Protein AF-0000000072577099 (afdb_homodimer)

Organism: Streptomyces coelicolor (strain ATCC BAA-471 / A3(2) / M145) (NCBI:txid100226)

Radius of gyration: 22.09 Å; Cα contacts (8 Å, |Δi|>4): 428; chains: 2; bounding box: 65×61×45 Å

Sequence (370 aa):
MTGSTRGPNDPLRRERILDAALDVVAEHGAIKVTFRRIAEAAGVPLGSLTYYFDDMQHLLTDAFTRLAETVSTRYGALLEAAQTRQEAEEAVVEIVCGKVWGTDRNLLLSYELYAFATRHPEVRAVMRSWMRASRSSLARHFDPLTARALDALIEGFSIHNSVDLSPTAREDVAAVVSAVVDRHRMTGSTRGPNDPLRRERILDAALDVVAEHGAIKVTFRRIAEAAGVPLGSLTYYFDDMQHLLTDAFTRLAETVSTRYGALLEAAQTRQEAEEAVVEIVCGKVWGTDRNLLLSYELYAFATRHPEVRAVMRSWMRASRSSLARHFDPLTARALDALIEGFSIHNSVDLSPTAREDVAAVVSAVVDRHR

Structure (mmCIF, N/CA/C/O backbone):
data_AF-0000000072577099-model_v1
#
loop_
_entity.id
_entity.type
_entity.pdbx_description
1 polymer 'TetR-family transcriptional regulatory protein'
#
loop_
_atom_site.group_PDB
_atom_site.id
_atom_site.type_symbol
_atom_site.label_atom_id
_atom_site.label_alt_id
_atom_site.label_comp_id
_atom_site.label_asym_id
_atom_site.label_entity_id
_atom_site.label_seq_id
_atom_site.pdbx_PDB_ins_code
_atom_site.Cartn_x
_atom_site.Cartn_y
_atom_site.Cartn_z
_atom_site.occupancy
_atom_site.B_iso_or_equiv
_atom_site.auth_seq_id
_atom_site.auth_comp_id
_atom_site.auth_asym_id
_atom_site.auth_atom_id
_atom_site.pdbx_PDB_model_num
ATOM 1 N N . MET A 1 1 ? 21.156 22.375 25.641 1 36.62 1 MET A N 1
ATOM 2 C CA . MET A 1 1 ? 21.562 22.906 24.344 1 36.62 1 MET A CA 1
ATOM 3 C C . MET A 1 1 ? 22.578 21.984 23.672 1 36.62 1 MET A C 1
ATOM 5 O O . MET A 1 1 ? 23.766 22.312 23.609 1 36.62 1 MET A O 1
ATOM 9 N N . THR A 1 2 ? 22.547 20.672 23.797 1 40.16 2 THR A N 1
ATOM 10 C CA . THR A 1 2 ? 23.594 19.766 23.344 1 40.16 2 THR A CA 1
ATOM 11 C C . THR A 1 2 ? 23.875 19.953 21.859 1 40.16 2 THR A C 1
ATOM 13 O O . THR A 1 2 ? 23 19.719 21.016 1 40.16 2 THR A O 1
ATOM 16 N N . GLY A 1 3 ? 24.547 21.047 21.531 1 40.88 3 GLY A N 1
ATOM 17 C CA . GLY A 1 3 ? 25.094 21.484 20.266 1 40.88 3 GLY A CA 1
ATOM 18 C C . GLY A 1 3 ? 25.688 20.359 19.438 1 40.88 3 GLY A C 1
ATOM 19 O O . GLY A 1 3 ? 26.344 19.469 19.969 1 40.88 3 GLY A O 1
ATOM 20 N N . SER A 1 4 ? 24.891 19.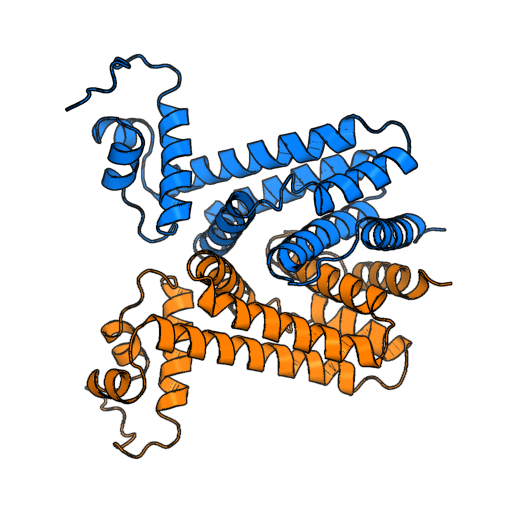828 18.453 1 52.03 4 SER A N 1
ATOM 21 C CA . SER A 1 4 ? 25.531 18.875 17.578 1 52.03 4 SER A CA 1
ATOM 22 C C . SER A 1 4 ? 26.969 19.266 17.281 1 52.03 4 SER A C 1
ATOM 24 O O . SER A 1 4 ? 27.25 20.406 16.906 1 52.03 4 SER A O 1
ATOM 26 N N . THR A 1 5 ? 27.891 18.844 18 1 52.03 5 THR A N 1
ATOM 27 C CA . THR A 1 5 ? 29.328 18.984 17.844 1 52.03 5 THR A CA 1
ATOM 28 C C . THR A 1 5 ? 29.719 18.875 16.375 1 52.03 5 THR A C 1
ATOM 30 O O . THR A 1 5 ? 30.906 18.938 16.031 1 52.03 5 THR A O 1
ATOM 33 N N . ARG A 1 6 ? 28.688 18.406 15.531 1 62.19 6 ARG A N 1
ATOM 34 C CA . ARG A 1 6 ? 29.266 18.156 14.219 1 62.19 6 ARG A CA 1
ATOM 35 C C . ARG A 1 6 ? 29.359 19.438 13.406 1 62.19 6 ARG A C 1
ATOM 37 O O . ARG A 1 6 ? 28.438 20.266 13.43 1 62.19 6 ARG A O 1
ATOM 44 N N . GLY A 1 7 ? 30.422 20.047 13.273 1 59.94 7 GLY A N 1
ATOM 45 C CA . GLY A 1 7 ? 30.781 21.312 12.656 1 59.94 7 GLY A CA 1
ATOM 46 C C . GLY A 1 7 ? 30.219 21.484 11.266 1 59.94 7 GLY A C 1
ATOM 47 O O . GLY A 1 7 ? 29.578 20.578 10.727 1 59.94 7 GLY A O 1
ATOM 48 N N . PRO A 1 8 ? 30.141 22.688 10.734 1 62.41 8 PRO A N 1
ATOM 49 C CA . PRO A 1 8 ? 29.625 23.078 9.43 1 62.41 8 PRO A CA 1
ATOM 50 C C . PRO A 1 8 ? 30.141 22.203 8.289 1 62.41 8 PRO A C 1
ATOM 52 O O . PRO A 1 8 ? 29.516 22.141 7.227 1 62.41 8 PRO A O 1
ATOM 55 N N . ASN A 1 9 ? 31.188 21.438 8.578 1 69.19 9 ASN A N 1
ATOM 56 C CA . ASN A 1 9 ? 31.797 20.641 7.516 1 69.19 9 ASN A CA 1
ATOM 57 C C . ASN A 1 9 ? 31.406 19.172 7.625 1 69.19 9 ASN A C 1
ATOM 59 O O . ASN A 1 9 ? 32.125 18.297 7.133 1 69.19 9 ASN A O 1
ATOM 63 N N . ASP A 1 10 ? 30.438 18.938 8.211 1 78.81 10 ASP A N 1
ATOM 64 C CA . ASP A 1 10 ? 30.016 17.547 8.336 1 78.81 10 ASP A CA 1
ATOM 65 C C . ASP A 1 10 ? 29.609 16.953 6.988 1 78.81 10 ASP A C 1
ATOM 67 O O . ASP A 1 10 ? 28.594 17.375 6.41 1 78.81 10 ASP A O 1
ATOM 71 N N . PRO A 1 11 ? 30.438 16.047 6.402 1 83.75 11 PRO A N 1
ATOM 72 C CA . PRO A 1 11 ? 30.188 15.523 5.062 1 83.75 11 PRO A CA 1
ATOM 73 C C . PRO A 1 11 ? 28.922 14.672 4.996 1 83.75 11 PRO A C 1
ATOM 75 O O . PRO A 1 11 ? 28.422 14.391 3.904 1 83.75 11 PRO A O 1
ATOM 78 N N . LEU A 1 12 ? 28.344 14.359 6.07 1 90.81 12 LEU A N 1
ATOM 79 C CA . LEU A 1 12 ? 27.156 13.508 6.062 1 90.81 12 LEU A CA 1
ATOM 80 C C . LEU A 1 12 ? 25.922 14.289 6.484 1 90.81 12 LEU A C 1
ATOM 82 O O . LEU A 1 12 ? 24.875 13.695 6.801 1 90.81 12 LEU A O 1
ATOM 86 N N . ARG A 1 13 ? 25.984 15.609 6.473 1 93.06 13 ARG A N 1
ATOM 87 C CA . ARG A 1 13 ? 24.906 16.453 6.945 1 93.06 13 ARG A CA 1
ATOM 88 C C . ARG A 1 13 ? 23.656 16.266 6.098 1 93.06 13 ARG A C 1
ATOM 90 O O . ARG A 1 13 ? 22.547 16.1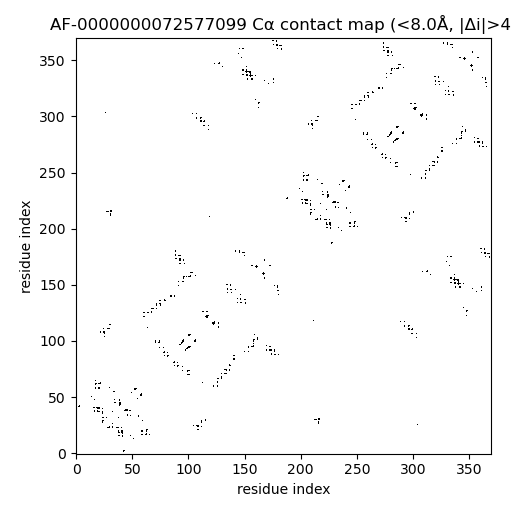41 6.633 1 93.06 13 ARG A O 1
ATOM 97 N N . ARG A 1 14 ? 23.875 16.266 4.781 1 96.19 14 ARG A N 1
ATOM 98 C CA . ARG A 1 14 ? 22.734 16.094 3.887 1 96.19 14 ARG A CA 1
ATOM 99 C C . ARG A 1 14 ? 22.016 14.781 4.176 1 96.19 14 ARG A C 1
ATOM 101 O O . ARG A 1 14 ? 20.781 14.75 4.258 1 96.19 14 ARG A O 1
ATOM 108 N N . GLU A 1 15 ? 22.766 13.742 4.418 1 95.69 15 GLU A N 1
ATOM 109 C CA . GLU A 1 15 ? 22.203 12.43 4.691 1 95.69 15 GLU A CA 1
ATOM 110 C C . GLU A 1 15 ? 21.469 12.414 6.031 1 95.69 15 GLU A C 1
ATOM 112 O O . GLU A 1 15 ? 20.422 11.773 6.16 1 95.69 15 GLU A O 1
ATOM 117 N N . ARG A 1 16 ? 21.953 13.047 6.934 1 95.56 16 ARG A N 1
ATOM 118 C CA . ARG A 1 16 ? 21.312 13.117 8.242 1 95.56 16 ARG A CA 1
ATOM 119 C C . ARG A 1 16 ? 19.969 13.836 8.148 1 95.56 16 ARG A C 1
ATOM 121 O O . ARG A 1 16 ? 19.016 13.445 8.812 1 95.56 16 ARG A O 1
ATOM 128 N N . ILE A 1 17 ? 20 14.852 7.316 1 97.56 17 ILE A N 1
ATOM 129 C CA . ILE A 1 17 ? 18.75 15.594 7.125 1 97.56 17 ILE A CA 1
ATOM 130 C C . ILE A 1 17 ? 17.703 14.695 6.473 1 97.56 17 ILE A C 1
ATOM 132 O O . ILE A 1 17 ? 16.547 14.688 6.887 1 97.56 17 ILE A O 1
ATOM 136 N N . LEU A 1 18 ? 18.125 13.945 5.527 1 97.94 18 LEU A N 1
ATOM 137 C CA . LEU A 1 18 ? 17.203 13.055 4.832 1 97.94 18 LEU A CA 1
ATOM 138 C C . LEU A 1 18 ? 16.688 11.969 5.77 1 97.94 18 LEU A C 1
ATOM 140 O O . LEU A 1 18 ? 15.492 11.648 5.758 1 97.94 18 LEU A O 1
ATOM 144 N N . ASP A 1 19 ? 17.531 11.453 6.621 1 97.38 19 ASP A N 1
ATOM 145 C CA . ASP A 1 19 ? 17.125 10.445 7.594 1 97.38 19 ASP A CA 1
ATOM 146 C C . ASP A 1 19 ? 16.141 11.031 8.609 1 97.38 19 ASP A C 1
ATOM 148 O O . ASP A 1 19 ? 15.148 10.398 8.961 1 97.38 19 ASP A O 1
ATOM 152 N N . ALA A 1 20 ? 16.453 12.195 9 1 97.69 20 ALA A N 1
ATOM 153 C CA . ALA A 1 20 ? 15.562 12.883 9.945 1 97.69 20 ALA A CA 1
ATOM 154 C C . ALA A 1 20 ? 14.203 13.164 9.312 1 97.69 20 ALA A C 1
ATOM 156 O O . ALA A 1 20 ? 13.172 13.07 9.977 1 97.69 20 ALA A O 1
ATOM 157 N N . ALA A 1 21 ? 14.258 13.547 8.055 1 98 21 ALA A N 1
ATOM 158 C CA . ALA A 1 21 ? 13 13.789 7.344 1 98 21 ALA A CA 1
ATOM 159 C C . ALA A 1 21 ? 12.125 12.539 7.344 1 98 21 ALA A C 1
ATOM 161 O O . ALA A 1 21 ? 10.922 12.617 7.613 1 98 21 ALA A O 1
ATOM 162 N N . LEU A 1 22 ? 12.711 11.391 7.055 1 97.69 22 LEU A N 1
ATOM 163 C CA . LEU A 1 22 ? 11.969 10.141 7.051 1 97.69 22 LEU A CA 1
ATOM 164 C C . LEU A 1 22 ? 11.438 9.812 8.438 1 97.69 22 LEU A C 1
ATOM 166 O O . LEU A 1 22 ? 10.32 9.312 8.586 1 97.69 22 LEU A O 1
ATOM 170 N N . ASP A 1 23 ? 12.219 10.117 9.469 1 96.81 23 ASP A N 1
ATOM 171 C CA . ASP A 1 23 ? 11.766 9.914 10.844 1 96.81 23 ASP A CA 1
ATOM 172 C C . ASP A 1 23 ? 10.547 10.781 11.156 1 96.81 23 ASP A C 1
ATOM 174 O O . ASP A 1 23 ? 9.586 10.312 11.766 1 96.81 23 ASP A O 1
ATOM 178 N N . VAL A 1 24 ? 10.586 12.039 10.727 1 96.62 24 VAL A N 1
ATOM 179 C CA . VAL A 1 24 ? 9.492 12.969 10.969 1 96.62 24 VAL A CA 1
ATOM 180 C C . VAL A 1 24 ? 8.25 12.531 10.188 1 96.62 24 VAL A C 1
ATOM 182 O O . VAL A 1 24 ? 7.137 12.578 10.711 1 96.62 24 VAL A O 1
ATOM 185 N N . VAL A 1 25 ? 8.453 12.086 8.969 1 96.25 25 VAL A N 1
ATOM 186 C CA . VAL A 1 25 ? 7.34 11.594 8.156 1 96.25 25 VAL A CA 1
ATOM 187 C C . VAL A 1 25 ? 6.711 10.375 8.82 1 96.25 25 VAL A C 1
ATOM 189 O O . VAL A 1 25 ? 5.488 10.242 8.867 1 96.25 25 VAL A O 1
ATOM 192 N N . ALA A 1 26 ? 7.562 9.5 9.328 1 94.19 26 ALA A N 1
ATOM 193 C CA . ALA A 1 26 ? 7.066 8.305 10 1 94.19 26 ALA A CA 1
ATOM 194 C C . ALA A 1 26 ? 6.211 8.672 11.211 1 94.19 26 ALA A C 1
ATOM 196 O O . ALA A 1 26 ? 5.191 8.023 11.477 1 94.19 26 ALA A O 1
ATOM 197 N N . GLU A 1 27 ? 6.559 9.727 11.852 1 91.06 27 GLU A N 1
ATOM 198 C CA . GLU A 1 27 ? 5.879 10.117 13.086 1 91.06 27 GLU A CA 1
ATOM 199 C C . GLU A 1 27 ? 4.645 10.969 12.789 1 91.06 27 GLU A C 1
ATOM 201 O O . GLU A 1 27 ? 3.6 10.789 13.414 1 91.06 27 GLU A O 1
ATOM 206 N N . HIS A 1 28 ? 4.781 11.844 11.719 1 89.69 28 HIS A N 1
ATOM 207 C CA . HIS A 1 28 ? 3.76 12.875 11.602 1 89.69 28 HIS A CA 1
ATOM 208 C C . HIS A 1 28 ? 3.07 12.82 10.25 1 89.69 28 HIS A C 1
ATOM 210 O O . HIS A 1 28 ? 2.061 13.492 10.031 1 89.69 28 HIS A O 1
ATOM 216 N N . GLY A 1 29 ? 3.594 12.07 9.375 1 91.94 29 GLY A N 1
ATOM 217 C CA . GLY A 1 29 ? 3.074 12.086 8.016 1 91.94 29 GLY A CA 1
ATOM 218 C C . GLY A 1 29 ? 3.791 13.07 7.109 1 91.94 29 GLY A C 1
ATOM 219 O O . GLY A 1 29 ? 4.395 14.031 7.59 1 91.94 29 GLY A O 1
ATOM 220 N N . ALA A 1 30 ? 3.705 12.93 5.836 1 88.62 30 ALA A N 1
ATOM 221 C CA . ALA A 1 30 ? 4.461 13.719 4.863 1 88.62 30 ALA A CA 1
ATOM 222 C C . ALA A 1 30 ? 3.814 15.078 4.641 1 88.62 30 ALA A C 1
ATOM 224 O O . ALA A 1 30 ? 4.492 16.047 4.27 1 88.62 30 ALA A O 1
ATOM 225 N N . ILE A 1 31 ? 2.537 15.164 4.848 1 78.31 31 ILE A N 1
ATOM 226 C CA . ILE A 1 31 ? 1.803 16.375 4.48 1 78.31 31 ILE A CA 1
ATOM 227 C C . ILE A 1 31 ? 2.127 17.5 5.465 1 78.31 31 ILE A C 1
ATOM 229 O O . ILE A 1 31 ? 2.223 18.656 5.074 1 78.31 31 ILE A O 1
ATOM 233 N N . LYS A 1 32 ? 2.494 17.297 6.656 1 76.88 32 LYS A N 1
ATOM 234 C CA . LYS A 1 32 ? 2.6 18.406 7.598 1 76.88 32 LYS A CA 1
ATOM 235 C C . LYS A 1 32 ? 4.031 18.562 8.109 1 76.88 32 LYS A C 1
ATOM 237 O O . LYS A 1 32 ? 4.266 19.219 9.125 1 76.88 32 LYS A O 1
ATOM 242 N N . VAL A 1 33 ? 4.824 17.922 7.406 1 89.31 33 VAL A N 1
ATOM 243 C CA . VAL A 1 33 ? 6.215 18.078 7.824 1 89.31 33 VAL A CA 1
ATOM 244 C C . VAL A 1 33 ? 6.715 19.469 7.461 1 89.31 33 VAL A C 1
ATOM 246 O O . VAL A 1 33 ? 6.344 20.016 6.418 1 89.31 33 VAL A O 1
ATOM 249 N N . THR A 1 34 ? 7.52 20.047 8.398 1 93.25 34 THR A N 1
ATOM 250 C CA . THR A 1 34 ? 8.086 21.359 8.164 1 93.25 34 THR A CA 1
ATOM 251 C C . THR A 1 34 ? 9.609 21.312 8.195 1 93.25 34 THR A C 1
ATOM 253 O O . THR A 1 34 ? 10.195 20.406 8.805 1 93.25 34 THR A O 1
ATOM 256 N N . PHE A 1 35 ? 10.172 22.312 7.562 1 96.31 35 PHE A N 1
ATOM 257 C CA . PHE A 1 35 ? 11.625 22.438 7.605 1 96.31 35 PHE A CA 1
ATOM 258 C C . PHE A 1 35 ? 12.109 22.547 9.047 1 96.31 35 PHE A C 1
ATOM 260 O O . PHE A 1 35 ? 13.117 21.938 9.414 1 96.31 35 PHE A O 1
ATOM 267 N N . ARG A 1 36 ? 11.414 23.25 9.836 1 96.38 36 ARG A N 1
ATOM 268 C CA . ARG A 1 36 ? 11.805 23.469 11.219 1 96.38 36 ARG A CA 1
ATOM 269 C C . ARG A 1 36 ? 11.844 22.156 12 1 96.38 36 ARG A C 1
ATOM 271 O O . ARG A 1 36 ? 12.812 21.891 12.719 1 96.38 36 ARG A O 1
ATOM 278 N N . ARG A 1 37 ? 10.828 21.359 11.844 1 96 37 ARG A N 1
ATOM 279 C CA . ARG A 1 37 ? 10.75 20.078 12.547 1 96 37 ARG A CA 1
ATOM 280 C C . ARG A 1 37 ? 11.875 19.141 12.109 1 96 37 ARG A C 1
ATOM 282 O O . ARG A 1 37 ? 12.461 18.438 12.938 1 96 37 ARG A O 1
ATOM 289 N N . ILE A 1 38 ? 12.156 19.141 10.812 1 97.88 38 ILE A N 1
ATOM 290 C CA . ILE A 1 38 ? 13.203 18.281 10.281 1 97.88 38 ILE A CA 1
ATOM 291 C C . ILE A 1 38 ? 14.57 18.75 10.781 1 97.88 38 ILE A C 1
ATOM 293 O O . ILE A 1 38 ? 15.406 17.938 11.18 1 97.88 38 ILE A O 1
ATOM 297 N N . ALA A 1 39 ? 14.781 20.062 10.773 1 97.56 39 ALA A N 1
ATOM 298 C CA . ALA A 1 39 ? 16.047 20.625 11.258 1 97.56 39 ALA A CA 1
ATOM 299 C C . ALA A 1 39 ? 16.281 20.25 12.719 1 97.56 39 ALA A C 1
ATOM 301 O O . ALA A 1 39 ? 17.375 19.828 13.086 1 97.56 39 ALA A O 1
ATOM 302 N N . GLU A 1 40 ? 15.234 20.359 13.547 1 97 40 GLU A N 1
ATOM 303 C CA . GLU A 1 40 ? 15.312 20 14.961 1 97 40 GLU A CA 1
ATOM 304 C C . GLU A 1 40 ? 15.641 18.516 15.133 1 97 40 GLU A C 1
ATOM 306 O O . GLU A 1 40 ? 16.516 18.156 15.922 1 97 40 GLU A O 1
ATOM 311 N N . ALA A 1 41 ? 15.016 17.688 14.383 1 96.69 41 ALA A N 1
ATOM 312 C CA . ALA A 1 41 ? 15.227 16.25 14.469 1 96.69 41 ALA A CA 1
ATOM 313 C C . ALA A 1 41 ? 16.641 15.883 14.016 1 96.69 41 ALA A C 1
ATOM 315 O O . ALA A 1 41 ? 17.234 14.945 14.539 1 96.69 41 ALA A O 1
ATOM 316 N N . ALA A 1 42 ? 17.141 16.625 13.055 1 96.75 42 ALA A N 1
ATOM 317 C CA . ALA A 1 42 ? 18.453 16.328 12.484 1 96.75 42 ALA A CA 1
ATOM 318 C C . ALA A 1 42 ? 19.562 16.953 13.328 1 96.75 42 ALA A C 1
ATOM 320 O O . ALA A 1 42 ? 20.734 16.656 13.141 1 96.75 42 ALA A O 1
ATOM 321 N N . GLY A 1 43 ? 19.219 17.859 14.195 1 96.31 43 GLY A N 1
ATOM 322 C CA . GLY A 1 43 ? 20.203 18.547 15 1 96.31 43 GLY A CA 1
ATOM 323 C C . GLY A 1 43 ? 21.047 19.516 14.203 1 96.31 43 GLY A C 1
ATOM 324 O O . GLY A 1 43 ? 22.266 19.609 14.398 1 96.31 43 GLY A O 1
ATOM 325 N N . VAL A 1 44 ? 20.422 20.203 13.242 1 95.94 44 VAL A N 1
ATOM 326 C CA . VAL A 1 44 ? 21.125 21.172 12.406 1 95.94 44 VAL A CA 1
ATOM 327 C C . VAL A 1 44 ? 20.391 22.5 12.398 1 95.94 44 VAL A C 1
ATOM 329 O O . VAL A 1 44 ? 19.188 22.547 12.688 1 95.94 44 VAL A O 1
ATOM 332 N N . PRO A 1 45 ? 21.109 23.562 12.086 1 94.62 45 PRO A N 1
ATOM 333 C CA . PRO A 1 45 ? 20.406 24.828 11.906 1 94.62 45 PRO A CA 1
ATOM 334 C C . PRO A 1 45 ? 19.438 24.812 10.727 1 94.62 45 PRO A C 1
ATOM 336 O O . PRO A 1 45 ? 19.672 24.109 9.734 1 94.62 45 PRO A O 1
ATOM 339 N N . LEU A 1 46 ? 18.344 25.609 10.836 1 95.25 46 LEU A N 1
ATOM 340 C CA . LEU A 1 46 ? 17.328 25.703 9.781 1 95.25 46 LEU A CA 1
ATOM 341 C C . LEU A 1 46 ? 17.969 26.078 8.453 1 95.25 46 LEU A C 1
ATOM 343 O O . LEU A 1 46 ? 17.531 25.625 7.398 1 95.25 46 LEU A O 1
ATOM 347 N N . GLY A 1 47 ? 18.969 26.953 8.508 1 94.44 47 GLY A N 1
ATOM 348 C CA . GLY A 1 47 ? 19.672 27.406 7.32 1 94.44 47 GLY A CA 1
ATOM 349 C C . GLY A 1 47 ? 20.297 26.281 6.52 1 94.44 47 GLY A C 1
ATOM 350 O O . GLY A 1 47 ? 20.469 26.406 5.305 1 94.44 47 GLY A O 1
ATOM 351 N N . SER A 1 48 ? 20.672 25.172 7.184 1 94.19 48 SER A N 1
ATOM 352 C CA . SER A 1 48 ? 21.234 24 6.504 1 94.19 48 SER A CA 1
ATOM 353 C C . SER A 1 48 ? 20.25 23.406 5.512 1 94.19 48 SER A C 1
ATOM 355 O O . SER A 1 48 ? 20.625 22.969 4.426 1 94.19 48 SER A O 1
ATOM 357 N N . LEU A 1 49 ? 18.969 23.359 5.824 1 95.81 49 LEU A N 1
ATOM 358 C CA . LEU A 1 49 ? 17.969 22.781 4.93 1 95.81 49 LEU A CA 1
ATOM 359 C C . LEU A 1 49 ? 17.781 23.656 3.695 1 95.81 49 LEU A C 1
ATOM 361 O O . LEU A 1 49 ? 17.688 23.141 2.576 1 95.81 49 LEU A O 1
ATOM 365 N N . THR A 1 50 ? 17.781 24.953 3.924 1 93.5 50 THR A N 1
ATOM 366 C CA . THR A 1 50 ? 17.562 25.859 2.801 1 93.5 50 THR A CA 1
ATOM 367 C C . THR A 1 50 ? 18.766 25.859 1.865 1 93.5 50 THR A C 1
ATOM 369 O O . THR A 1 50 ? 18.641 26.203 0.687 1 93.5 50 THR A O 1
ATOM 372 N N . TYR A 1 51 ? 19.938 25.516 2.402 1 94.31 51 TYR A N 1
ATOM 373 C CA . TYR A 1 51 ? 21.141 25.391 1.596 1 94.31 51 TYR A CA 1
ATOM 374 C C . TYR A 1 51 ? 21.047 24.203 0.647 1 94.31 51 TYR A C 1
ATOM 376 O O . TYR A 1 51 ? 21.391 24.312 -0.534 1 94.31 51 TYR A O 1
ATOM 384 N N . TYR A 1 52 ? 20.531 23.109 1.157 1 95.94 52 TYR A N 1
ATOM 385 C CA . TYR A 1 52 ? 20.562 21.875 0.402 1 95.94 52 TYR A CA 1
ATOM 386 C C . TYR A 1 52 ? 19.297 21.688 -0.422 1 95.94 52 TYR A C 1
ATOM 388 O O . TYR A 1 52 ? 19.312 21.031 -1.459 1 95.94 52 TYR A O 1
ATOM 396 N N . PHE A 1 53 ? 18.172 22.234 0.029 1 97.38 53 PHE A N 1
ATOM 397 C CA . PHE A 1 53 ? 16.891 21.938 -0.582 1 97.38 53 PHE A CA 1
ATOM 398 C C . PHE A 1 53 ? 16.125 23.203 -0.917 1 97.38 53 PHE A C 1
ATOM 400 O O . PHE A 1 53 ? 15.945 24.078 -0.059 1 97.38 53 PHE A O 1
ATOM 407 N N . ASP A 1 54 ? 15.508 23.203 -2.102 1 95.75 54 ASP A N 1
ATOM 408 C CA . ASP A 1 54 ? 14.805 24.375 -2.607 1 95.75 54 ASP A CA 1
ATOM 409 C C . ASP A 1 54 ? 13.445 24.531 -1.944 1 95.75 54 ASP A C 1
ATOM 411 O O . ASP A 1 54 ? 12.969 25.656 -1.741 1 95.75 54 ASP A O 1
ATOM 415 N N . ASP A 1 55 ? 12.812 23.422 -1.744 1 94.44 55 ASP A N 1
ATOM 416 C CA . ASP A 1 55 ? 11.5 23.406 -1.107 1 94.44 55 ASP A CA 1
ATOM 417 C C . ASP A 1 55 ? 11.195 22.031 -0.498 1 94.44 55 ASP A C 1
ATOM 419 O O . ASP A 1 55 ? 12.023 21.125 -0.574 1 94.44 55 ASP A O 1
ATOM 423 N N . MET A 1 56 ? 10.141 21.938 0.1 1 93.81 56 MET A N 1
ATOM 424 C CA . MET A 1 56 ? 9.758 20.719 0.811 1 93.81 56 MET A CA 1
ATOM 425 C C . MET A 1 56 ? 9.594 19.562 -0.158 1 93.81 56 MET A C 1
ATOM 427 O O . MET A 1 56 ? 9.945 18.422 0.168 1 93.81 56 MET A O 1
ATOM 431 N N . GLN A 1 57 ? 9.078 19.797 -1.332 1 93.81 57 GLN A N 1
ATOM 432 C CA . GLN A 1 57 ? 8.914 18.734 -2.326 1 93.81 57 GLN A CA 1
ATOM 433 C C . GLN A 1 57 ? 10.266 18.141 -2.719 1 93.81 57 GLN A C 1
ATOM 435 O O . GLN A 1 57 ? 10.406 16.922 -2.809 1 93.81 57 GLN A O 1
ATOM 440 N N . HIS A 1 58 ? 11.188 19 -2.936 1 95.69 58 HIS A N 1
ATOM 441 C CA . HIS A 1 58 ? 12.547 18.562 -3.244 1 95.69 58 HIS A CA 1
ATOM 442 C C . HIS A 1 58 ? 13.125 17.719 -2.117 1 95.69 58 HIS A C 1
ATOM 444 O O . HIS A 1 58 ? 13.664 16.641 -2.361 1 95.69 58 HIS A O 1
ATOM 450 N N . LEU A 1 59 ? 12.977 18.172 -0.904 1 97.06 59 LEU A N 1
ATOM 451 C CA . LEU A 1 59 ? 13.5 17.453 0.257 1 97.06 59 LEU A CA 1
ATOM 452 C C . LEU A 1 59 ? 12.844 16.078 0.39 1 97.06 59 LEU A C 1
ATOM 454 O O . LEU A 1 59 ? 13.531 15.07 0.532 1 97.06 59 LEU A O 1
ATOM 458 N N . LEU A 1 60 ? 11.547 16.031 0.285 1 96.62 60 LEU A N 1
ATOM 459 C CA . LEU A 1 60 ? 10.82 14.773 0.47 1 96.62 60 LEU A CA 1
ATOM 460 C C . LEU A 1 60 ? 11.109 13.805 -0.673 1 96.62 60 LEU A C 1
ATOM 462 O O . LEU A 1 60 ? 11.227 12.594 -0.455 1 96.62 60 LEU A O 1
ATOM 466 N N . THR A 1 61 ? 11.227 14.328 -1.875 1 97.06 61 THR A N 1
ATOM 467 C CA . THR A 1 61 ? 11.602 13.484 -3.004 1 97.06 61 THR A CA 1
ATOM 468 C C . THR A 1 61 ? 12.945 12.812 -2.75 1 97.06 61 THR A C 1
ATOM 470 O O . THR A 1 61 ? 13.078 11.594 -2.928 1 97.06 61 THR A O 1
ATOM 473 N N . ASP A 1 62 ? 13.852 13.594 -2.285 1 97.56 62 ASP A N 1
ATOM 474 C CA . ASP A 1 62 ? 15.18 13.055 -2.004 1 97.56 62 ASP A CA 1
ATOM 475 C C . ASP A 1 62 ? 15.133 12.055 -0.849 1 97.56 62 ASP A C 1
ATOM 477 O O . ASP A 1 62 ? 15.805 11.023 -0.882 1 97.56 62 ASP A O 1
ATOM 481 N N . ALA A 1 63 ? 14.398 12.359 0.181 1 97.81 63 ALA A N 1
ATOM 482 C CA . ALA A 1 63 ? 14.273 11.461 1.331 1 97.81 63 ALA A CA 1
ATOM 483 C C . ALA A 1 63 ? 13.656 10.125 0.926 1 97.81 63 ALA A C 1
ATOM 485 O O . ALA A 1 63 ? 14.172 9.062 1.285 1 97.81 63 ALA A O 1
ATOM 486 N N . PHE A 1 64 ? 12.625 10.141 0.128 1 97.44 64 PHE A N 1
ATOM 487 C CA . PHE A 1 64 ? 11.977 8.922 -0.318 1 97.44 64 PHE A CA 1
ATOM 488 C C . PHE A 1 64 ? 12.852 8.164 -1.309 1 97.44 64 PHE A C 1
ATOM 490 O O . PHE A 1 64 ? 12.836 6.934 -1.343 1 97.44 64 PHE A O 1
ATOM 497 N N . THR A 1 65 ? 13.617 8.898 -2.107 1 97.5 65 THR A N 1
ATOM 498 C CA . THR A 1 65 ? 14.594 8.242 -2.982 1 97.5 65 THR A CA 1
ATOM 499 C C . THR A 1 65 ? 15.609 7.453 -2.164 1 97.5 65 THR A C 1
ATOM 501 O O . THR A 1 65 ? 15.922 6.309 -2.502 1 97.5 65 THR A O 1
ATOM 504 N N . ARG A 1 66 ? 16.016 8.086 -1.113 1 96.44 66 ARG A N 1
ATOM 505 C CA . ARG A 1 66 ? 16.953 7.402 -0.226 1 96.44 66 ARG A CA 1
ATOM 506 C C . ARG A 1 66 ? 16.312 6.148 0.375 1 96.44 66 ARG A C 1
ATOM 508 O O . ARG A 1 66 ? 16.953 5.098 0.445 1 96.44 66 ARG A O 1
ATOM 515 N N . LEU A 1 67 ? 15.102 6.191 0.825 1 96.5 67 LEU A N 1
ATOM 516 C CA . LEU A 1 67 ? 14.367 5.027 1.32 1 96.5 67 LEU A CA 1
ATOM 517 C C . LEU A 1 67 ? 14.312 3.93 0.265 1 96.5 67 LEU A C 1
ATOM 519 O O . LEU A 1 67 ? 14.672 2.781 0.538 1 96.5 67 LEU A O 1
ATOM 523 N N . ALA A 1 68 ? 13.898 4.332 -0.934 1 95.25 68 ALA A N 1
ATOM 524 C CA . ALA A 1 68 ? 13.75 3.383 -2.035 1 95.25 68 ALA A CA 1
ATOM 525 C C . ALA A 1 68 ? 15.078 2.688 -2.34 1 95.25 68 ALA A C 1
ATOM 527 O O . ALA A 1 68 ? 15.117 1.469 -2.529 1 95.25 68 ALA A O 1
ATOM 528 N N . GLU A 1 69 ? 16.109 3.445 -2.324 1 94.94 69 GLU A N 1
ATOM 529 C CA . GLU A 1 69 ? 17.438 2.898 -2.619 1 94.94 69 GLU A CA 1
ATOM 530 C C . GLU A 1 69 ? 17.891 1.946 -1.519 1 94.94 69 GLU A C 1
ATOM 532 O O . GLU A 1 69 ? 18.469 0.896 -1.802 1 94.94 69 GLU A O 1
ATOM 537 N N . THR A 1 70 ? 17.641 2.318 -0.312 1 94 70 THR A N 1
ATOM 538 C CA . THR A 1 70 ? 18.031 1.486 0.82 1 94 70 THR A CA 1
ATOM 539 C C . THR A 1 70 ? 17.297 0.147 0.785 1 94 70 THR A C 1
ATOM 541 O O . THR A 1 70 ? 17.922 -0.91 0.913 1 94 70 THR A O 1
ATOM 544 N N . VAL A 1 71 ? 16.031 0.15 0.56 1 94.25 71 VAL A N 1
ATOM 545 C CA . VAL A 1 71 ? 15.227 -1.065 0.541 1 94.25 71 VAL A CA 1
ATOM 546 C C . VAL A 1 71 ? 15.578 -1.898 -0.69 1 94.25 71 VAL A C 1
ATOM 548 O O . VAL A 1 71 ? 15.734 -3.117 -0.598 1 94.25 71 VAL A O 1
ATOM 551 N N . SER A 1 72 ? 15.742 -1.198 -1.824 1 94.75 72 SER A N 1
ATOM 552 C CA . SER A 1 72 ? 16.062 -1.906 -3.061 1 94.75 72 SER A CA 1
ATOM 553 C C . SER A 1 72 ? 17.422 -2.588 -2.977 1 94.75 72 SER A C 1
ATOM 555 O O . SER A 1 72 ? 17.609 -3.664 -3.541 1 94.75 72 SER A O 1
ATOM 557 N N . THR A 1 73 ? 18.297 -1.977 -2.314 1 94.75 73 THR A N 1
ATOM 558 C CA . THR A 1 73 ? 19.641 -2.547 -2.178 1 94.75 73 THR A CA 1
ATOM 559 C C . THR A 1 73 ? 19.594 -3.834 -1.358 1 94.75 73 THR A C 1
ATOM 561 O O . THR A 1 73 ? 20.219 -4.832 -1.729 1 94.75 73 THR A O 1
ATOM 564 N N . ARG A 1 74 ? 18.859 -3.803 -0.298 1 93.12 74 ARG A N 1
ATOM 565 C CA . ARG A 1 74 ? 18.719 -4.992 0.535 1 93.12 74 ARG A CA 1
ATOM 566 C C . ARG A 1 74 ? 18 -6.105 -0.217 1 93.12 74 ARG A C 1
ATOM 568 O O . ARG A 1 74 ? 18.422 -7.262 -0.182 1 93.12 74 ARG A O 1
ATOM 575 N N . TYR A 1 75 ? 16.922 -5.781 -0.902 1 93.62 75 TYR A N 1
ATOM 576 C CA . TYR A 1 75 ? 16.156 -6.672 -1.768 1 93.62 75 TYR A CA 1
ATOM 577 C C . TYR A 1 75 ? 17.047 -7.289 -2.84 1 93.62 75 TYR A C 1
ATOM 579 O O . TYR A 1 75 ? 17.078 -8.508 -3.004 1 93.62 75 TYR A O 1
ATOM 587 N N . GLY A 1 76 ? 17.797 -6.449 -3.473 1 96.06 76 GLY A N 1
ATOM 588 C CA . GLY A 1 76 ? 18.656 -6.871 -4.559 1 96.06 76 GLY A CA 1
ATOM 589 C C . GLY A 1 76 ? 19.797 -7.773 -4.102 1 96.06 76 GLY A C 1
ATOM 590 O O . GLY A 1 76 ? 20.172 -8.711 -4.809 1 96.06 76 GLY A O 1
ATOM 591 N N . ALA A 1 77 ? 20.312 -7.531 -2.939 1 96.44 77 ALA A N 1
ATOM 592 C CA . ALA A 1 77 ? 21.422 -8.312 -2.41 1 96.44 77 ALA A CA 1
ATOM 593 C C . ALA A 1 77 ? 21.016 -9.773 -2.205 1 96.44 77 ALA A C 1
ATOM 595 O O . ALA A 1 77 ? 21.797 -10.688 -2.469 1 96.44 77 ALA A O 1
ATOM 596 N N . LEU A 1 78 ? 19.812 -10.055 -1.759 1 96.44 78 LEU A N 1
ATOM 597 C CA . LEU A 1 78 ? 19.328 -11.406 -1.548 1 96.44 78 LEU A CA 1
ATOM 598 C C . LEU A 1 78 ? 19.219 -12.164 -2.871 1 96.44 78 LEU A C 1
ATOM 600 O O . LEU A 1 78 ? 19.609 -13.328 -2.961 1 96.44 78 LEU A O 1
ATOM 604 N N . LEU A 1 79 ? 18.75 -11.477 -3.879 1 97.88 79 LEU A N 1
ATOM 605 C CA . LEU A 1 79 ? 18.562 -12.102 -5.184 1 97.88 79 LEU A CA 1
ATOM 606 C C . LEU A 1 79 ? 19.891 -12.266 -5.902 1 97.88 79 LEU A C 1
ATOM 608 O O . LEU A 1 79 ? 20.109 -13.242 -6.621 1 97.88 79 LEU A O 1
ATOM 612 N N . GLU A 1 80 ? 20.797 -11.273 -5.707 1 97.31 80 GLU A N 1
ATOM 613 C CA . GLU A 1 80 ? 22.125 -11.336 -6.312 1 97.31 80 GLU A CA 1
ATOM 614 C C . GLU A 1 80 ? 22.922 -12.508 -5.754 1 97.31 80 GLU A C 1
ATOM 616 O O . GLU A 1 80 ? 23.734 -13.094 -6.465 1 97.31 80 GLU A O 1
ATOM 621 N N . ALA A 1 81 ? 22.672 -12.867 -4.555 1 97.44 81 ALA A N 1
ATOM 622 C CA . ALA A 1 81 ? 23.406 -13.953 -3.898 1 97.44 81 ALA A CA 1
ATOM 623 C C . ALA A 1 81 ? 22.938 -15.312 -4.402 1 97.44 81 ALA A C 1
ATOM 625 O O . ALA A 1 81 ? 23.641 -16.312 -4.238 1 97.44 81 ALA A O 1
ATOM 626 N N . ALA A 1 82 ? 21.734 -15.398 -4.934 1 97.94 82 ALA A N 1
ATOM 627 C CA . ALA A 1 82 ? 21.188 -16.656 -5.426 1 97.94 82 ALA A CA 1
ATOM 628 C C . ALA A 1 82 ? 21.906 -17.109 -6.695 1 97.94 82 ALA A C 1
ATOM 630 O O . ALA A 1 82 ? 22.125 -16.312 -7.605 1 97.94 82 ALA A O 1
ATOM 631 N N . GLN A 1 83 ? 22.219 -18.406 -6.75 1 97 83 GLN A N 1
ATOM 632 C CA . GLN A 1 83 ? 22.953 -18.953 -7.891 1 97 83 GLN A CA 1
ATOM 633 C C . GLN A 1 83 ? 22.094 -19.953 -8.664 1 97 83 GLN A C 1
ATOM 635 O O . GLN A 1 83 ? 22.469 -20.359 -9.766 1 97 83 GLN A O 1
ATOM 640 N N . THR A 1 84 ? 21.062 -20.438 -8.055 1 97.12 84 THR A N 1
ATOM 641 C CA . THR A 1 84 ? 20.125 -21.375 -8.68 1 97.12 84 THR A CA 1
ATOM 642 C C . THR A 1 84 ? 18.703 -20.844 -8.602 1 97.12 84 THR A C 1
ATOM 644 O O . THR A 1 84 ? 18.406 -19.922 -7.844 1 97.12 84 THR A O 1
ATOM 647 N N . ARG A 1 85 ? 17.891 -21.438 -9.414 1 95.5 85 ARG A N 1
ATOM 648 C CA . ARG A 1 85 ? 16.469 -21.062 -9.391 1 95.5 85 ARG A CA 1
ATOM 649 C C . ARG A 1 85 ? 15.875 -21.297 -8.008 1 95.5 85 ARG A C 1
ATOM 651 O O . ARG A 1 85 ? 15.094 -20.484 -7.516 1 95.5 85 ARG A O 1
ATOM 658 N N . GLN A 1 86 ? 16.234 -22.391 -7.449 1 97 86 GLN A N 1
ATOM 659 C CA . GLN A 1 86 ? 15.742 -22.734 -6.117 1 97 86 GLN A CA 1
ATOM 660 C C . GLN A 1 86 ? 16.188 -21.688 -5.09 1 97 86 GLN A C 1
ATOM 662 O O . GLN A 1 86 ? 15.398 -21.266 -4.246 1 97 86 GLN A O 1
ATOM 667 N N . GLU A 1 87 ? 17.422 -21.25 -5.191 1 98.25 87 GLU A N 1
ATOM 668 C CA . GLU A 1 87 ? 17.938 -20.234 -4.285 1 98.25 87 GLU A CA 1
ATOM 669 C C . GLU A 1 87 ? 17.234 -18.891 -4.508 1 98.25 87 GLU A C 1
ATOM 671 O O . GLU A 1 87 ? 17.016 -18.141 -3.561 1 98.25 87 GLU A O 1
ATOM 676 N N . ALA A 1 88 ? 16.891 -18.625 -5.766 1 98.5 88 ALA A N 1
ATOM 677 C CA . ALA A 1 88 ? 16.156 -17.406 -6.078 1 98.5 88 ALA A CA 1
ATOM 678 C C . ALA A 1 88 ? 14.75 -17.422 -5.484 1 98.5 88 ALA A C 1
ATOM 680 O O . ALA A 1 88 ? 14.281 -16.422 -4.941 1 98.5 88 ALA A O 1
ATOM 681 N N . GLU A 1 89 ? 14.102 -18.578 -5.574 1 98.12 89 GLU A N 1
ATOM 682 C CA . GLU A 1 89 ? 12.797 -18.734 -4.941 1 98.12 89 GLU A CA 1
ATOM 683 C C . GLU A 1 89 ? 12.891 -18.516 -3.432 1 98.12 89 GLU A C 1
ATOM 685 O O . GLU A 1 89 ? 12.047 -17.844 -2.842 1 98.12 89 GLU A O 1
ATOM 690 N N . GLU A 1 90 ? 13.914 -19.078 -2.848 1 98.12 90 GLU A N 1
ATOM 691 C CA . GLU A 1 90 ? 14.125 -18.938 -1.41 1 98.12 90 GLU A CA 1
ATOM 692 C C . GLU A 1 90 ? 14.375 -17.469 -1.033 1 98.12 90 GLU A C 1
ATOM 694 O O . GLU A 1 90 ? 13.938 -17.016 0.029 1 98.12 90 GLU A O 1
ATOM 699 N N . ALA A 1 91 ? 15.094 -16.75 -1.868 1 98.12 91 ALA A N 1
ATOM 700 C CA . ALA A 1 91 ? 15.328 -15.336 -1.648 1 98.12 91 ALA A CA 1
ATOM 701 C C . ALA A 1 91 ? 14.016 -14.555 -1.643 1 98.12 91 ALA A C 1
ATOM 703 O O . ALA A 1 91 ? 13.812 -13.672 -0.804 1 98.12 91 ALA A O 1
ATOM 704 N N . VAL A 1 92 ? 13.117 -14.898 -2.559 1 98.19 92 VAL A N 1
ATOM 705 C CA . VAL A 1 92 ? 11.812 -14.25 -2.617 1 98.19 92 VAL A CA 1
ATOM 706 C C . VAL A 1 92 ? 11.039 -14.516 -1.327 1 98.19 92 VAL A C 1
ATOM 708 O O . VAL A 1 92 ? 10.469 -13.594 -0.736 1 98.19 92 VAL A O 1
ATOM 711 N N . VAL A 1 93 ? 11.07 -15.766 -0.904 1 98.19 93 VAL A N 1
ATOM 712 C CA . VAL A 1 93 ? 10.398 -16.141 0.334 1 98.19 93 VAL A CA 1
ATOM 713 C C . VAL A 1 93 ? 11 -15.367 1.505 1 98.19 93 VAL A C 1
ATOM 715 O O . VAL A 1 93 ? 10.273 -14.883 2.373 1 98.19 93 VAL A O 1
ATOM 718 N N . GLU A 1 94 ? 12.328 -15.195 1.526 1 97.5 94 GLU A N 1
ATOM 719 C CA . GLU A 1 94 ? 13.016 -14.453 2.576 1 97.5 94 GLU A CA 1
ATOM 720 C C . GLU A 1 94 ? 12.617 -12.977 2.561 1 97.5 94 GLU A C 1
ATOM 722 O O . GLU A 1 94 ? 12.477 -12.359 3.615 1 97.5 94 GLU A O 1
ATOM 727 N N . ILE A 1 95 ? 12.469 -12.438 1.424 1 96.75 95 ILE A N 1
ATOM 728 C CA . 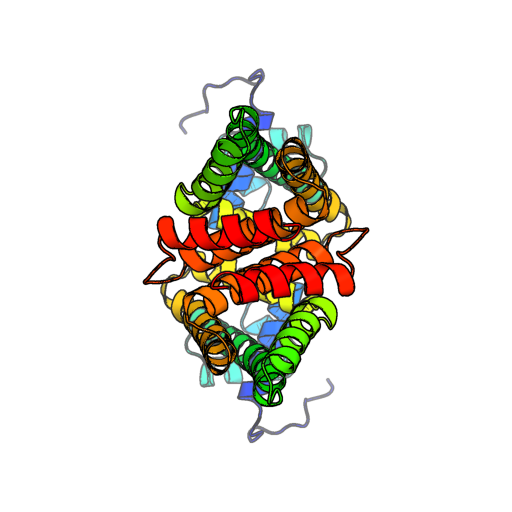ILE A 1 95 ? 12.062 -11.047 1.3 1 96.75 95 ILE A CA 1
ATOM 729 C C . ILE A 1 95 ? 10.695 -10.844 1.958 1 96.75 95 ILE A C 1
ATOM 731 O O . ILE A 1 95 ? 10.492 -9.875 2.691 1 96.75 95 ILE A O 1
ATOM 735 N N . VAL A 1 96 ? 9.766 -11.773 1.723 1 96.75 96 VAL A N 1
ATOM 736 C CA . VAL A 1 96 ? 8.414 -11.688 2.271 1 96.75 96 VAL A CA 1
ATOM 737 C C . VAL A 1 96 ? 8.453 -11.961 3.773 1 96.75 96 VAL A C 1
ATOM 739 O O . VAL A 1 96 ? 7.953 -11.156 4.566 1 96.75 96 VAL A O 1
ATOM 742 N N . CYS A 1 97 ? 9.148 -13.008 4.223 1 95.81 97 CYS A N 1
ATOM 743 C CA . CYS A 1 97 ? 9 -13.539 5.57 1 95.81 97 CYS A CA 1
ATOM 744 C C . CYS A 1 97 ? 10.055 -12.977 6.504 1 95.81 97 CYS A C 1
ATOM 746 O O . CYS A 1 97 ? 9.867 -12.938 7.723 1 95.81 97 CYS A O 1
ATOM 748 N N . GLY A 1 98 ? 11.203 -12.594 6.004 1 90.69 98 GLY A N 1
ATOM 749 C CA . GLY A 1 98 ? 12.273 -12.047 6.816 1 90.69 98 GLY A CA 1
ATOM 750 C C . GLY A 1 98 ? 12.133 -10.555 7.066 1 90.69 98 GLY A C 1
ATOM 751 O O . GLY A 1 98 ? 12.969 -9.953 7.738 1 90.69 98 GLY A O 1
ATOM 752 N N . LYS A 1 99 ? 11.164 -9.953 6.543 1 80.38 99 LYS A N 1
ATOM 753 C CA . LYS A 1 99 ? 10.758 -8.562 6.734 1 80.38 99 LYS A CA 1
ATOM 754 C C . LYS A 1 99 ? 11.852 -7.602 6.285 1 80.38 99 LYS A C 1
ATOM 756 O O . LYS A 1 99 ? 12.203 -6.668 7.012 1 80.38 99 LYS A O 1
ATOM 761 N N . VAL A 1 100 ? 12.508 -7.988 5.234 1 79.12 100 VAL A N 1
ATOM 762 C CA . VAL A 1 100 ? 13.5 -7.113 4.605 1 79.12 100 VAL A CA 1
ATOM 763 C C . VAL A 1 100 ? 12.859 -5.762 4.289 1 79.12 100 VAL A C 1
ATOM 765 O O . VAL A 1 100 ? 13.438 -4.715 4.594 1 79.12 100 VAL A O 1
ATOM 768 N N . TRP A 1 101 ? 11.664 -5.871 3.738 1 79.88 101 TRP A N 1
ATOM 769 C CA . TRP A 1 101 ? 10.898 -4.676 3.396 1 79.88 101 TRP A CA 1
ATOM 770 C C . TRP A 1 101 ? 9.703 -4.504 4.336 1 79.88 101 TRP A C 1
ATOM 772 O O . TRP A 1 101 ? 9.328 -3.379 4.676 1 79.88 101 TRP A O 1
ATOM 782 N N . GLY A 1 102 ? 9.266 -5.59 4.848 1 78.44 102 GLY A N 1
ATOM 783 C CA . GLY A 1 102 ? 7.984 -5.594 5.535 1 78.44 102 GLY A CA 1
ATOM 784 C C . GLY A 1 102 ? 8.086 -5.207 7 1 78.44 102 GLY A C 1
ATOM 785 O O . GLY A 1 102 ? 7.348 -5.723 7.84 1 78.44 102 GLY A O 1
ATOM 786 N N . THR A 1 103 ? 9.125 -4.43 7.34 1 85.88 103 THR A N 1
ATOM 787 C CA . THR A 1 103 ? 9.102 -3.877 8.688 1 85.88 103 THR A CA 1
ATOM 788 C C . THR A 1 103 ? 8.023 -2.803 8.812 1 85.88 103 THR A C 1
ATOM 790 O O . THR A 1 103 ? 7.656 -2.168 7.824 1 85.88 103 THR A O 1
ATOM 793 N N . ASP A 1 104 ? 7.539 -2.598 10.07 1 88.12 104 ASP A N 1
ATOM 794 C CA . ASP A 1 104 ? 6.508 -1.594 10.312 1 88.12 104 ASP A CA 1
ATOM 795 C C . ASP A 1 104 ? 6.934 -0.229 9.773 1 88.12 104 ASP A C 1
ATOM 797 O O . ASP A 1 104 ? 6.16 0.449 9.094 1 88.12 104 ASP A O 1
ATOM 801 N N . ARG A 1 105 ? 8.195 0.101 9.961 1 93.12 105 ARG A N 1
ATOM 802 C CA . ARG A 1 105 ? 8.68 1.41 9.539 1 93.12 105 ARG A CA 1
ATOM 803 C C . ARG A 1 105 ? 8.734 1.507 8.016 1 93.12 105 ARG A C 1
ATOM 805 O O . ARG A 1 105 ? 8.281 2.494 7.438 1 93.12 105 ARG A O 1
ATOM 812 N N . ASN A 1 106 ? 9.266 0.501 7.367 1 94.12 106 ASN A N 1
ATOM 813 C CA . ASN A 1 106 ? 9.383 0.536 5.914 1 94.12 106 ASN A CA 1
ATOM 814 C C . ASN A 1 106 ? 8.016 0.573 5.242 1 94.12 106 ASN A C 1
ATOM 816 O O . ASN A 1 106 ? 7.816 1.308 4.273 1 94.12 106 ASN A O 1
ATOM 820 N N . LEU A 1 107 ? 7.137 -0.209 5.785 1 95 107 LEU A N 1
ATOM 821 C CA . LEU A 1 107 ? 5.789 -0.222 5.223 1 95 107 LEU A CA 1
ATOM 822 C C . LEU A 1 107 ? 5.102 1.121 5.434 1 95 107 LEU A C 1
ATOM 824 O O . LEU A 1 107 ? 4.504 1.668 4.504 1 95 107 LEU A O 1
ATOM 828 N N . LEU A 1 108 ? 5.246 1.671 6.617 1 95.25 108 LEU A N 1
ATOM 829 C CA . LEU A 1 108 ? 4.645 2.965 6.914 1 95.25 108 LEU A CA 1
ATOM 830 C C . LEU A 1 108 ? 5.172 4.043 5.973 1 95.25 108 LEU A C 1
ATOM 832 O O . LEU A 1 108 ? 4.391 4.812 5.406 1 95.25 108 LEU A O 1
ATOM 836 N N . LEU A 1 109 ? 6.438 4.098 5.801 1 96.81 109 LEU A N 1
ATOM 837 C CA . LEU A 1 109 ? 7.043 5.102 4.934 1 96.81 109 LEU A CA 1
ATOM 838 C C . LEU A 1 109 ? 6.668 4.855 3.475 1 96.81 109 LEU A C 1
ATOM 840 O O . LEU A 1 109 ? 6.52 5.801 2.699 1 96.81 109 LEU A O 1
ATOM 844 N N . SER A 1 110 ? 6.469 3.602 3.129 1 96 110 SER A N 1
ATOM 845 C CA . SER A 1 110 ? 6.012 3.279 1.781 1 96 110 SER A CA 1
ATOM 846 C C . SER A 1 110 ? 4.594 3.791 1.541 1 96 110 SER A C 1
ATOM 848 O O . SER A 1 110 ? 4.305 4.355 0.484 1 96 110 SER A O 1
ATOM 850 N N . TYR A 1 111 ? 3.736 3.596 2.527 1 95.94 111 TYR A N 1
ATOM 851 C CA . TYR A 1 111 ? 2.383 4.121 2.395 1 95.94 111 TYR A CA 1
ATOM 852 C C . TYR A 1 111 ? 2.4 5.633 2.215 1 95.94 111 TYR A C 1
ATOM 854 O O . TYR A 1 111 ? 1.662 6.176 1.388 1 95.94 111 TYR A O 1
ATOM 862 N N . GLU A 1 112 ? 3.252 6.289 2.951 1 95.81 112 GLU A N 1
ATOM 863 C CA . GLU A 1 112 ? 3.385 7.738 2.842 1 95.81 112 GLU A CA 1
ATOM 864 C C . GLU A 1 112 ? 3.926 8.141 1.473 1 95.81 112 GLU A C 1
ATOM 866 O O . GLU A 1 112 ? 3.453 9.109 0.875 1 95.81 112 GLU A O 1
ATOM 871 N N . LEU A 1 113 ? 4.859 7.395 1.013 1 95.88 113 LEU A N 1
ATOM 872 C CA . LEU A 1 113 ? 5.398 7.648 -0.318 1 95.88 113 LEU A CA 1
ATOM 873 C C . LEU A 1 113 ? 4.32 7.496 -1.383 1 95.88 113 LEU A C 1
ATOM 875 O O . LEU A 1 113 ? 4.18 8.352 -2.26 1 95.88 113 LEU A O 1
ATOM 879 N N . TYR A 1 114 ? 3.508 6.398 -1.295 1 95.06 114 TYR A N 1
ATOM 880 C CA . TYR A 1 114 ? 2.469 6.125 -2.279 1 95.06 114 TYR A CA 1
ATOM 881 C C . TYR A 1 114 ? 1.419 7.23 -2.287 1 95.06 114 TYR A C 1
ATOM 883 O O . TYR A 1 114 ? 1.051 7.738 -3.35 1 95.06 114 TYR A O 1
ATOM 891 N N . ALA A 1 115 ? 1.063 7.637 -1.104 1 94.19 115 ALA A N 1
ATOM 892 C CA . ALA A 1 115 ? 0.088 8.719 -0.983 1 94.19 115 ALA A CA 1
ATOM 893 C C . ALA A 1 115 ? 0.658 10.031 -1.508 1 94.19 115 ALA A C 1
ATOM 895 O O . ALA A 1 115 ? -0.008 10.75 -2.258 1 94.19 115 ALA A O 1
ATOM 896 N N . PHE A 1 116 ? 1.89 10.305 -1.168 1 92.56 116 PHE A N 1
ATOM 897 C CA . PHE A 1 116 ? 2.561 11.531 -1.579 1 92.56 116 PHE A CA 1
ATOM 898 C C . PHE A 1 116 ? 2.725 11.578 -3.094 1 92.56 116 PHE A C 1
ATOM 900 O O . PHE A 1 116 ? 2.502 12.625 -3.715 1 92.56 116 PHE A O 1
ATOM 907 N N . ALA A 1 117 ? 3.074 10.484 -3.631 1 92.75 117 ALA A N 1
ATOM 908 C CA . ALA A 1 117 ? 3.295 10.391 -5.07 1 92.75 117 ALA A CA 1
ATOM 909 C C . ALA A 1 117 ? 1.987 10.57 -5.84 1 92.75 117 ALA A C 1
ATOM 911 O O . ALA A 1 117 ? 1.982 11.102 -6.953 1 92.75 117 ALA A O 1
ATOM 912 N N . THR A 1 118 ? 0.919 10.109 -5.293 1 90.44 118 THR A N 1
ATOM 913 C CA . THR A 1 118 ? -0.385 10.281 -5.922 1 90.44 118 THR A CA 1
ATOM 914 C C . THR A 1 118 ? -0.781 11.758 -5.941 1 90.44 118 THR A C 1
ATOM 916 O O . THR A 1 118 ? -1.361 12.234 -6.918 1 90.44 118 THR A O 1
ATOM 919 N N . ARG A 1 119 ? -0.365 12.477 -4.926 1 88.5 119 ARG A N 1
ATOM 920 C CA . ARG A 1 119 ? -0.695 13.898 -4.793 1 88.5 119 ARG A CA 1
ATOM 921 C C . ARG A 1 119 ? 0.274 14.758 -5.59 1 88.5 119 ARG A C 1
ATOM 923 O O . ARG A 1 119 ? -0.038 15.906 -5.922 1 88.5 119 ARG A O 1
ATOM 930 N N . HIS A 1 120 ? 1.483 14.195 -5.82 1 89.06 120 HIS A N 1
ATOM 931 C CA . HIS A 1 120 ? 2.561 14.906 -6.5 1 89.06 120 HIS A CA 1
ATOM 932 C C . HIS A 1 120 ? 3.123 14.078 -7.652 1 89.06 120 HIS A C 1
ATOM 934 O O . HIS A 1 120 ? 4.176 13.453 -7.52 1 89.06 120 HIS A O 1
ATOM 940 N N . PRO A 1 121 ? 2.561 14.195 -8.758 1 85.31 121 PRO A N 1
ATOM 941 C CA . PRO A 1 121 ? 2.908 13.32 -9.883 1 85.31 121 PRO A CA 1
ATOM 942 C C . PRO A 1 121 ? 4.402 13.344 -10.203 1 85.31 121 PRO A C 1
ATOM 944 O O . PRO A 1 121 ? 4.941 12.352 -10.703 1 85.31 121 PRO A O 1
ATOM 947 N N . GLU A 1 122 ? 5.047 14.406 -9.859 1 85.5 122 GLU A N 1
ATOM 948 C CA . GLU A 1 122 ? 6.469 14.531 -10.156 1 85.5 122 GLU A CA 1
ATOM 949 C C . GLU A 1 122 ? 7.297 13.586 -9.297 1 85.5 122 GLU A C 1
ATOM 951 O O . GLU A 1 122 ? 8.43 13.234 -9.656 1 85.5 122 GLU A O 1
ATOM 956 N N . VAL A 1 123 ? 6.688 13.141 -8.211 1 90.69 123 VAL A N 1
ATOM 957 C CA . VAL A 1 123 ? 7.418 12.273 -7.297 1 90.69 123 VAL A CA 1
ATOM 958 C C . VAL A 1 123 ? 7.109 10.812 -7.621 1 90.69 123 VAL A C 1
ATOM 960 O O . VAL A 1 123 ? 7.703 9.898 -7.035 1 90.69 123 VAL A O 1
ATOM 963 N N . ARG A 1 124 ? 6.223 10.539 -8.531 1 93.06 124 ARG A N 1
ATOM 964 C CA . ARG A 1 124 ? 5.875 9.18 -8.93 1 93.06 124 ARG A CA 1
ATOM 965 C C . ARG A 1 124 ? 7.078 8.453 -9.516 1 93.06 124 ARG A C 1
ATOM 967 O O . ARG A 1 124 ? 7.133 7.223 -9.5 1 93.06 124 ARG A O 1
ATOM 974 N N . ALA A 1 125 ? 7.977 9.266 -9.992 1 94.31 125 ALA A N 1
ATOM 975 C CA . ALA A 1 125 ? 9.188 8.695 -10.586 1 94.31 125 ALA A CA 1
ATOM 976 C C . ALA A 1 125 ? 9.984 7.91 -9.555 1 94.31 125 ALA A C 1
ATOM 978 O O . ALA A 1 125 ? 10.648 6.93 -9.891 1 94.31 125 ALA A O 1
ATOM 979 N N . VAL A 1 126 ? 9.891 8.328 -8.266 1 96.12 126 VAL A N 1
ATOM 980 C CA . VAL A 1 126 ? 10.586 7.613 -7.199 1 96.12 126 VAL A CA 1
ATOM 981 C C . VAL A 1 126 ? 10 6.211 -7.055 1 96.12 126 VAL A C 1
ATOM 983 O O . VAL A 1 126 ? 10.742 5.227 -6.996 1 96.12 126 VAL A O 1
ATOM 986 N N . MET A 1 127 ? 8.703 6.125 -7.043 1 94.81 127 MET A N 1
ATOM 987 C CA . MET A 1 127 ? 8.023 4.836 -6.93 1 94.81 127 MET A CA 1
ATOM 988 C C . MET A 1 127 ? 8.328 3.955 -8.133 1 94.81 127 MET A C 1
ATOM 990 O O . MET A 1 127 ? 8.609 2.764 -7.984 1 94.81 127 MET A O 1
ATOM 994 N N . ARG A 1 128 ? 8.367 4.551 -9.297 1 95.38 128 ARG A N 1
ATOM 995 C CA . ARG A 1 128 ? 8.625 3.799 -10.523 1 95.38 128 ARG A CA 1
ATOM 996 C C . ARG A 1 128 ? 10.055 3.262 -10.539 1 95.38 128 ARG A C 1
ATOM 998 O O . ARG A 1 128 ? 10.289 2.115 -10.93 1 95.38 128 ARG A O 1
ATOM 1005 N N . SER A 1 129 ? 10.922 4.125 -10.141 1 95.25 129 SER A N 1
ATOM 1006 C CA . SER A 1 129 ? 12.32 3.701 -10.102 1 95.25 129 SER A CA 1
ATOM 1007 C C . SER A 1 129 ? 12.523 2.562 -9.109 1 95.25 129 SER A C 1
ATOM 1009 O O . SER A 1 129 ? 13.273 1.626 -9.375 1 95.25 129 SER A O 1
ATOM 1011 N N . TRP A 1 130 ? 11.859 2.656 -7.98 1 95.81 130 TRP A N 1
ATOM 1012 C CA . TRP A 1 130 ? 11.922 1.608 -6.969 1 95.81 130 TRP A CA 1
ATOM 1013 C C . TRP A 1 130 ? 11.398 0.286 -7.52 1 95.81 130 TRP A C 1
ATOM 1015 O O . TRP A 1 130 ? 12.062 -0.747 -7.406 1 95.81 130 TRP A O 1
ATOM 1025 N N . MET A 1 131 ? 10.258 0.324 -8.148 1 94.88 131 MET A N 1
ATOM 1026 C CA . MET A 1 131 ? 9.648 -0.861 -8.742 1 94.88 131 MET A CA 1
ATOM 1027 C C . MET A 1 131 ? 10.555 -1.463 -9.812 1 94.88 131 MET A C 1
ATOM 1029 O O . MET A 1 131 ? 10.727 -2.682 -9.875 1 94.88 131 MET A O 1
ATOM 1033 N N . ARG A 1 132 ? 11.164 -0.617 -10.641 1 95.31 132 ARG A N 1
ATOM 1034 C CA . ARG A 1 132 ? 12.055 -1.073 -11.695 1 95.31 132 ARG A CA 1
ATOM 1035 C C . ARG A 1 132 ? 13.281 -1.771 -11.117 1 95.31 132 ARG A C 1
ATOM 1037 O O . ARG A 1 132 ? 13.719 -2.807 -11.625 1 95.31 132 ARG A O 1
ATOM 1044 N N . ALA A 1 133 ? 13.797 -1.191 -10.094 1 96.5 133 ALA A N 1
ATOM 1045 C CA . ALA A 1 133 ? 14.953 -1.804 -9.453 1 96.5 133 ALA A CA 1
ATOM 1046 C C . ALA A 1 133 ? 14.617 -3.193 -8.922 1 96.5 133 ALA A C 1
ATOM 1048 O O . ALA A 1 133 ? 15.391 -4.137 -9.094 1 96.5 133 ALA A O 1
ATOM 1049 N N . SER A 1 134 ? 13.453 -3.322 -8.266 1 95.38 134 SER A N 1
ATOM 1050 C CA . SER A 1 134 ? 13.016 -4.605 -7.723 1 95.38 134 SER A CA 1
ATOM 1051 C C . SER A 1 134 ? 12.805 -5.629 -8.836 1 95.38 134 SER A C 1
ATOM 1053 O O . SER A 1 134 ? 13.297 -6.754 -8.75 1 95.38 134 SER A O 1
ATOM 1055 N N . ARG A 1 135 ? 12.195 -5.203 -9.914 1 96.31 135 ARG A N 1
ATOM 1056 C CA . ARG A 1 135 ? 11.914 -6.102 -11.031 1 96.31 135 ARG A CA 1
ATOM 1057 C C . ARG A 1 135 ? 13.188 -6.5 -11.758 1 96.31 135 ARG A C 1
ATOM 1059 O O . ARG A 1 135 ? 13.32 -7.633 -12.227 1 96.31 135 ARG A O 1
ATOM 1066 N N . SER A 1 136 ? 14.078 -5.543 -11.844 1 97.19 136 SER A N 1
ATOM 1067 C CA . SER A 1 136 ? 15.367 -5.852 -12.453 1 97.19 136 SER A CA 1
ATOM 1068 C C . SER A 1 136 ? 16.109 -6.922 -11.664 1 97.19 136 SER A C 1
ATOM 1070 O O . SER A 1 136 ? 16.719 -7.82 -12.25 1 97.19 136 SER A O 1
ATOM 1072 N N . SER A 1 137 ? 16.047 -6.828 -10.367 1 97.56 137 SER A N 1
ATOM 1073 C CA . SER A 1 137 ? 16.688 -7.844 -9.523 1 97.56 137 SER A CA 1
ATOM 1074 C C . SER A 1 137 ? 16.031 -9.211 -9.727 1 97.56 137 SER A C 1
ATOM 1076 O O . SER A 1 137 ? 16.734 -10.219 -9.859 1 97.56 137 SER A O 1
ATOM 1078 N N . LEU A 1 138 ? 14.711 -9.281 -9.781 1 98.12 138 LEU A N 1
ATOM 1079 C CA . LEU A 1 138 ? 13.977 -10.531 -9.992 1 98.12 138 LEU A CA 1
ATOM 1080 C C . LEU A 1 138 ? 14.242 -11.094 -11.383 1 98.12 138 LEU A C 1
ATOM 1082 O O . LEU A 1 138 ? 14.359 -12.312 -11.555 1 98.12 138 LEU A O 1
ATOM 1086 N N . ALA A 1 139 ? 14.43 -10.195 -12.383 1 97.19 139 ALA A N 1
ATOM 1087 C CA . ALA A 1 139 ? 14.57 -10.578 -13.781 1 97.19 139 ALA A CA 1
ATOM 1088 C C . ALA A 1 139 ? 15.93 -11.227 -14.047 1 97.19 139 ALA A C 1
ATOM 1090 O O . ALA A 1 139 ? 16.156 -11.812 -15.109 1 97.19 139 ALA A O 1
ATOM 1091 N N . ARG A 1 140 ? 16.797 -11.172 -13.141 1 96.56 140 ARG A N 1
ATOM 1092 C CA . ARG A 1 140 ? 18.062 -11.898 -13.234 1 96.56 140 ARG A CA 1
ATOM 1093 C C . ARG A 1 140 ? 17.844 -13.398 -13.18 1 96.56 140 ARG A C 1
ATOM 1095 O O . ARG A 1 140 ? 18.672 -14.18 -13.664 1 96.56 140 ARG A O 1
ATOM 1102 N N . HIS A 1 141 ? 16.719 -13.812 -12.617 1 97.88 141 HIS A N 1
ATOM 1103 C CA . HIS A 1 141 ? 16.484 -15.234 -12.375 1 97.88 141 HIS A CA 1
ATOM 1104 C C . HIS A 1 141 ? 15.195 -15.703 -13.031 1 97.88 141 HIS A C 1
ATOM 1106 O O . HIS A 1 141 ? 15 -16.906 -13.234 1 97.88 141 HIS A O 1
ATOM 1112 N N . PHE A 1 142 ? 14.32 -14.766 -13.32 1 97.75 142 PHE A N 1
ATOM 1113 C CA . PHE A 1 142 ? 12.992 -15.133 -13.797 1 97.75 142 PHE A CA 1
ATOM 1114 C C . PHE A 1 142 ? 12.625 -14.352 -15.055 1 97.75 142 PHE A C 1
ATOM 1116 O O . PHE A 1 142 ? 13.133 -13.25 -15.273 1 97.75 142 PHE A O 1
ATOM 1123 N N . ASP A 1 143 ? 11.734 -14.938 -15.922 1 97 143 ASP A N 1
ATOM 1124 C CA . ASP A 1 143 ? 11.242 -14.188 -17.078 1 97 143 ASP A CA 1
ATOM 1125 C C . ASP A 1 143 ? 10.453 -12.961 -16.641 1 97 143 ASP A C 1
ATOM 1127 O O . ASP A 1 143 ? 10 -12.875 -15.492 1 97 143 ASP A O 1
ATOM 1131 N N . PRO A 1 144 ? 10.188 -11.961 -17.438 1 96.31 144 PRO A N 1
ATOM 1132 C CA . PRO A 1 144 ? 9.625 -10.656 -17.062 1 96.31 144 PRO A CA 1
ATOM 1133 C C . PRO A 1 144 ? 8.25 -10.773 -16.406 1 96.31 144 PRO A C 1
ATOM 1135 O O . PRO A 1 144 ? 7.977 -10.086 -15.422 1 96.31 144 PRO A O 1
ATOM 1138 N N . LEU A 1 145 ? 7.402 -11.633 -16.891 1 97.12 145 LEU A N 1
ATOM 1139 C CA . LEU A 1 145 ? 6.078 -11.75 -16.297 1 97.12 145 LEU A CA 1
ATOM 1140 C C . LEU A 1 145 ? 6.16 -12.375 -14.898 1 97.12 145 LEU A C 1
ATOM 1142 O O . LEU A 1 145 ? 5.473 -11.938 -13.977 1 97.12 145 LEU A O 1
ATOM 1146 N N . THR A 1 146 ? 7.008 -13.391 -14.812 1 97.69 146 THR A N 1
ATOM 1147 C CA . THR A 1 146 ? 7.207 -14 -13.5 1 97.69 146 THR A CA 1
ATOM 1148 C C . THR A 1 146 ? 7.781 -12.977 -12.516 1 97.69 146 THR A C 1
ATOM 1150 O O . THR A 1 146 ? 7.367 -12.93 -11.359 1 97.69 146 THR A O 1
ATOM 1153 N N . ALA A 1 147 ? 8.703 -12.156 -12.969 1 97.69 147 ALA A N 1
ATOM 1154 C CA . ALA A 1 147 ? 9.273 -11.109 -12.125 1 97.69 147 ALA A CA 1
ATOM 1155 C C . ALA A 1 147 ? 8.203 -10.133 -11.648 1 97.69 147 ALA A C 1
ATOM 1157 O O . ALA A 1 147 ? 8.164 -9.773 -10.469 1 97.69 147 ALA A O 1
ATOM 1158 N N . ARG A 1 148 ? 7.309 -9.734 -12.523 1 97.44 148 ARG A N 1
ATOM 1159 C CA . ARG A 1 148 ? 6.219 -8.828 -12.164 1 97.44 148 ARG A CA 1
ATOM 1160 C C . ARG A 1 148 ? 5.281 -9.477 -11.156 1 97.44 148 ARG A C 1
ATOM 1162 O O . ARG A 1 148 ? 4.859 -8.836 -10.188 1 97.44 148 ARG A O 1
ATOM 1169 N N . ALA A 1 149 ? 4.969 -10.719 -11.391 1 98.25 149 ALA A N 1
ATOM 1170 C CA . ALA A 1 149 ? 4.055 -11.445 -10.508 1 98.25 149 ALA A CA 1
ATOM 1171 C C . ALA A 1 149 ? 4.652 -11.609 -9.117 1 98.25 149 ALA A C 1
ATOM 1173 O O . ALA A 1 149 ? 3.961 -11.422 -8.109 1 98.25 149 ALA A O 1
ATOM 1174 N N . LEU A 1 150 ? 5.934 -11.961 -9.078 1 98.5 150 LEU A N 1
ATOM 1175 C CA . LEU A 1 150 ? 6.602 -12.133 -7.793 1 98.5 150 LEU A CA 1
ATOM 1176 C C . LEU A 1 150 ? 6.703 -10.805 -7.051 1 98.5 150 LEU A C 1
ATOM 1178 O O . LEU A 1 150 ? 6.516 -10.758 -5.832 1 98.5 150 LEU A O 1
ATOM 1182 N N . ASP A 1 151 ? 7.004 -9.734 -7.762 1 97.75 151 ASP A N 1
ATOM 1183 C CA . ASP A 1 151 ? 7.039 -8.414 -7.148 1 97.75 151 ASP A CA 1
ATOM 1184 C C . ASP A 1 151 ? 5.688 -8.055 -6.535 1 97.75 151 ASP A C 1
ATOM 1186 O O . ASP A 1 151 ? 5.625 -7.543 -5.414 1 97.75 151 ASP A O 1
ATOM 1190 N N . ALA A 1 152 ? 4.629 -8.328 -7.266 1 97.75 152 ALA A N 1
ATOM 1191 C CA . ALA A 1 152 ? 3.277 -8.086 -6.77 1 97.75 152 ALA A CA 1
ATOM 1192 C C . ALA A 1 152 ? 2.99 -8.922 -5.527 1 97.75 152 ALA A C 1
ATOM 1194 O O . ALA A 1 152 ? 2.41 -8.43 -4.559 1 97.75 152 ALA A O 1
ATOM 1195 N N . LEU A 1 153 ? 3.389 -10.195 -5.531 1 98.06 153 LEU A N 1
ATOM 1196 C CA . LEU A 1 153 ? 3.184 -11.078 -4.395 1 98.06 153 LEU A CA 1
ATOM 1197 C C . LEU A 1 153 ? 3.949 -10.578 -3.172 1 98.06 153 LEU A C 1
ATOM 1199 O O . LEU A 1 153 ? 3.424 -10.594 -2.057 1 98.06 153 LEU A O 1
ATOM 1203 N N . ILE A 1 154 ? 5.184 -10.188 -3.422 1 97.44 154 ILE A N 1
ATOM 1204 C CA . ILE A 1 154 ? 6 -9.648 -2.338 1 97.44 154 ILE A CA 1
ATOM 1205 C C . ILE A 1 154 ? 5.277 -8.477 -1.68 1 97.44 154 ILE A C 1
ATOM 1207 O O . ILE A 1 154 ? 5.141 -8.438 -0.455 1 97.44 154 ILE A O 1
ATOM 1211 N N . GLU A 1 155 ? 4.781 -7.562 -2.514 1 96.69 155 GLU A N 1
ATOM 1212 C CA . GLU A 1 155 ? 4.055 -6.398 -2.018 1 96.69 155 GLU A CA 1
ATOM 1213 C C . GLU A 1 155 ? 2.812 -6.82 -1.233 1 96.69 155 GLU A C 1
ATOM 1215 O O . GLU A 1 155 ? 2.621 -6.395 -0.091 1 96.69 155 GLU A O 1
ATOM 1220 N N . GLY A 1 156 ? 2.023 -7.672 -1.814 1 96.94 156 GLY A N 1
ATOM 1221 C CA . GLY A 1 156 ? 0.768 -8.07 -1.201 1 96.94 156 GLY A CA 1
ATOM 1222 C C . GLY A 1 156 ? 0.954 -8.852 0.087 1 96.94 156 GLY A C 1
ATOM 1223 O O . GLY A 1 156 ? 0.318 -8.547 1.099 1 96.94 156 GLY A O 1
ATOM 1224 N N . PHE A 1 157 ? 1.841 -9.852 0.09 1 97.38 157 PHE A N 1
ATOM 1225 C CA . PHE A 1 157 ? 2.053 -10.672 1.279 1 97.38 157 PHE A CA 1
ATOM 1226 C C . PHE A 1 157 ? 2.639 -9.836 2.412 1 97.38 157 PHE A C 1
ATOM 1228 O O . PHE A 1 157 ? 2.275 -10.016 3.576 1 97.38 157 PHE A O 1
ATOM 1235 N N . SER A 1 158 ? 3.568 -8.945 2.096 1 96.12 158 SER A N 1
ATOM 1236 C CA . SER A 1 158 ? 4.188 -8.133 3.137 1 96.12 158 SER A CA 1
ATOM 1237 C C . SER A 1 158 ? 3.16 -7.234 3.816 1 96.12 158 SER A C 1
ATOM 1239 O O . SER A 1 158 ? 3.117 -7.148 5.047 1 96.12 158 SER A O 1
ATOM 1241 N N . ILE A 1 159 ? 2.326 -6.605 3.02 1 95.25 159 ILE A N 1
ATOM 1242 C CA . ILE A 1 159 ? 1.293 -5.727 3.555 1 95.25 159 ILE A CA 1
ATOM 1243 C C . ILE A 1 159 ? 0.299 -6.543 4.379 1 95.25 159 ILE A C 1
ATOM 1245 O O . ILE A 1 159 ? -0.01 -6.188 5.52 1 95.25 159 ILE A O 1
ATOM 1249 N N . HIS A 1 160 ? -0.177 -7.676 3.902 1 95.62 160 HIS A N 1
ATOM 1250 C CA . HIS A 1 160 ? -1.182 -8.484 4.582 1 95.62 160 HIS A CA 1
ATOM 1251 C C . HIS A 1 160 ? -0.626 -9.086 5.867 1 95.62 160 HIS A C 1
ATOM 1253 O O . HIS A 1 160 ? -1.286 -9.062 6.91 1 95.62 160 HIS A O 1
ATOM 1259 N N . ASN A 1 161 ? 0.611 -9.578 5.793 1 94.94 161 ASN A N 1
ATOM 1260 C CA . ASN A 1 161 ? 1.209 -10.227 6.957 1 94.94 161 ASN A CA 1
ATOM 1261 C C . ASN A 1 161 ? 1.472 -9.227 8.078 1 94.94 161 ASN A C 1
ATOM 1263 O O . ASN A 1 161 ? 1.474 -9.594 9.258 1 94.94 161 ASN A O 1
ATOM 1267 N N . SER A 1 162 ? 1.664 -8 7.75 1 91.38 162 SER A N 1
ATOM 1268 C CA . SER A 1 162 ? 1.959 -6.98 8.75 1 91.38 162 SER A CA 1
ATOM 1269 C C . SER A 1 162 ? 0.739 -6.688 9.617 1 91.38 162 SER A C 1
ATOM 1271 O O . SER A 1 162 ? 0.869 -6.172 10.727 1 91.38 162 SER A O 1
ATOM 1273 N N . VAL A 1 163 ? -0.462 -7.043 9.156 1 91.31 163 VAL A N 1
ATOM 1274 C CA . VAL A 1 163 ? -1.673 -6.668 9.883 1 91.31 163 VAL A CA 1
ATOM 1275 C C . VAL A 1 163 ? -2.406 -7.922 10.352 1 91.31 163 VAL A C 1
ATOM 1277 O O . VAL A 1 163 ? -3.232 -7.863 11.266 1 91.31 163 VAL A O 1
ATOM 1280 N N . ASP A 1 164 ? -2.141 -8.992 9.648 1 93.12 164 ASP A N 1
ATOM 1281 C CA . ASP A 1 164 ? -2.846 -10.242 9.914 1 93.12 164 ASP A CA 1
ATOM 1282 C C . ASP A 1 164 ? -2.441 -10.82 11.266 1 93.12 164 ASP A C 1
ATOM 1284 O O . ASP A 1 164 ? -1.254 -10.891 11.594 1 93.12 164 ASP A O 1
ATOM 1288 N N . LEU A 1 165 ? -3.393 -11.219 12.086 1 92.06 165 LEU A N 1
ATOM 1289 C CA . LEU A 1 165 ? -3.127 -11.867 13.359 1 92.06 165 LEU A CA 1
ATOM 1290 C C . LEU A 1 165 ? -2.531 -13.258 13.156 1 92.06 165 LEU A C 1
ATOM 1292 O O . LEU A 1 165 ? -1.917 -13.812 14.062 1 92.06 165 LEU A O 1
ATOM 1296 N N . SER A 1 166 ? -2.762 -13.852 11.969 1 94.25 166 SER A N 1
ATOM 1297 C CA . SER A 1 166 ? -2.197 -15.133 11.562 1 94.25 166 SER A CA 1
ATOM 1298 C C . SER A 1 166 ? -1.498 -15.023 10.211 1 94.25 166 SER A C 1
ATOM 1300 O O . SER A 1 166 ? -2.047 -15.43 9.18 1 94.25 166 SER A O 1
ATOM 1302 N N . PRO A 1 167 ? -0.327 -14.461 10.195 1 94.62 167 PRO A N 1
ATOM 1303 C CA . PRO A 1 167 ? 0.39 -14.281 8.93 1 94.62 167 PRO A CA 1
ATOM 1304 C C . PRO A 1 167 ? 0.603 -15.594 8.18 1 94.62 167 PRO A C 1
ATOM 1306 O O . PRO A 1 167 ? 0.629 -16.656 8.789 1 94.62 167 PRO A O 1
ATOM 1309 N N . THR A 1 168 ? 0.698 -15.5 6.887 1 96.88 168 THR A N 1
ATOM 1310 C CA . THR A 1 168 ? 0.938 -16.672 6.062 1 96.88 168 THR A CA 1
ATOM 1311 C C . THR A 1 168 ? 2.271 -17.328 6.422 1 96.88 168 THR A C 1
ATOM 1313 O O . THR A 1 168 ? 3.299 -16.656 6.492 1 96.88 168 THR A O 1
ATOM 1316 N N . ALA A 1 169 ? 2.248 -18.625 6.613 1 97.25 169 ALA A N 1
ATOM 1317 C CA . ALA A 1 169 ? 3.449 -19.359 7 1 97.25 169 ALA A CA 1
ATOM 1318 C C . ALA A 1 169 ? 4.477 -19.375 5.871 1 97.25 169 ALA A C 1
ATOM 1320 O O . ALA A 1 169 ? 4.113 -19.359 4.695 1 97.25 169 ALA A O 1
ATOM 1321 N N . ARG A 1 170 ? 5.762 -19.406 6.316 1 97.38 170 ARG A N 1
ATOM 1322 C CA . ARG A 1 170 ? 6.867 -19.391 5.363 1 97.38 170 ARG A CA 1
ATOM 1323 C C . ARG A 1 170 ? 6.715 -20.484 4.328 1 97.38 170 ARG A C 1
ATOM 1325 O O . ARG A 1 170 ? 6.922 -20.266 3.135 1 97.38 170 ARG A O 1
ATOM 1332 N N . GLU A 1 171 ? 6.309 -21.672 4.734 1 97.81 171 GLU A N 1
ATOM 1333 C CA . GLU A 1 171 ? 6.148 -22.812 3.826 1 97.81 171 GLU A CA 1
ATOM 1334 C C . GLU A 1 171 ? 5.016 -22.562 2.832 1 97.81 171 GLU A C 1
ATOM 1336 O O . GLU A 1 171 ? 5.082 -23.016 1.687 1 97.81 171 GLU A O 1
ATOM 1341 N N . ASP A 1 172 ? 3.998 -21.891 3.262 1 97.94 172 ASP A N 1
ATOM 1342 C CA . ASP A 1 172 ? 2.875 -21.562 2.389 1 97.94 172 ASP A CA 1
ATOM 1343 C C . ASP A 1 172 ? 3.266 -20.5 1.364 1 97.94 172 ASP A C 1
ATOM 1345 O O . ASP A 1 172 ? 2.893 -20.594 0.193 1 97.94 172 ASP A O 1
ATOM 1349 N N . VAL A 1 173 ? 4.023 -19.453 1.815 1 98.12 173 VAL A N 1
ATOM 1350 C CA . VAL A 1 173 ? 4.543 -18.453 0.885 1 98.12 173 VAL A CA 1
ATOM 1351 C C . VAL A 1 173 ? 5.402 -19.141 -0.178 1 98.12 173 VAL A C 1
ATOM 1353 O O . VAL A 1 173 ? 5.273 -18.844 -1.369 1 98.12 173 VAL A O 1
ATOM 1356 N N . ALA A 1 174 ? 6.211 -20.078 0.28 1 98.12 174 ALA A N 1
ATOM 1357 C CA . ALA A 1 174 ? 7.082 -20.812 -0.635 1 98.12 174 ALA A CA 1
ATOM 1358 C C . ALA A 1 174 ? 6.27 -21.578 -1.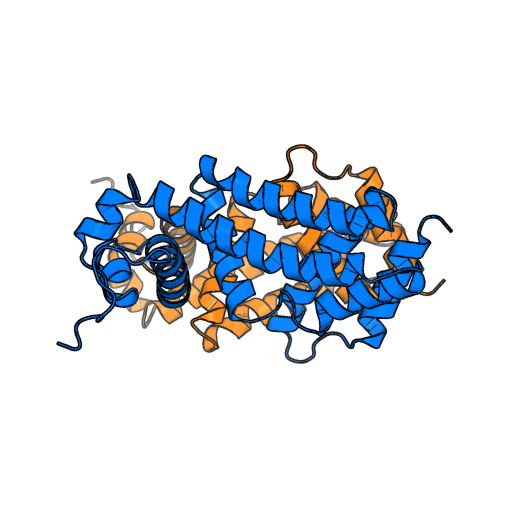673 1 98.12 174 ALA A C 1
ATOM 1360 O O . ALA A 1 174 ? 6.629 -21.609 -2.852 1 98.12 174 ALA A O 1
ATOM 1361 N N . ALA A 1 175 ? 5.199 -22.203 -1.26 1 97.62 175 ALA A N 1
ATOM 1362 C CA . ALA A 1 175 ? 4.348 -22.953 -2.17 1 97.62 175 ALA A CA 1
ATOM 1363 C C . ALA A 1 175 ? 3.742 -22.062 -3.242 1 97.62 175 ALA A C 1
ATOM 1365 O O . ALA A 1 175 ? 3.664 -22.438 -4.41 1 97.62 175 ALA A O 1
ATOM 1366 N N . VAL A 1 176 ? 3.332 -20.891 -2.869 1 98 176 VAL A N 1
ATOM 1367 C CA . VAL A 1 176 ? 2.729 -19.938 -3.803 1 98 176 VAL A CA 1
ATOM 1368 C C . VAL A 1 176 ? 3.789 -19.438 -4.777 1 98 176 VAL A C 1
ATOM 1370 O O . VAL A 1 176 ? 3.543 -19.344 -5.984 1 98 176 VAL A O 1
ATOM 1373 N N . VAL A 1 177 ? 4.965 -19.062 -4.219 1 98.25 177 VAL A N 1
ATOM 1374 C CA . VAL A 1 177 ? 6.066 -18.594 -5.051 1 98.25 177 VAL A CA 1
ATOM 1375 C C . VAL A 1 177 ? 6.41 -19.656 -6.098 1 98.25 177 VAL A C 1
ATOM 1377 O O . VAL A 1 177 ? 6.543 -19.344 -7.281 1 98.25 177 VAL A O 1
ATOM 1380 N N . SER A 1 178 ? 6.477 -20.906 -5.695 1 97.38 178 SER A N 1
ATOM 1381 C CA . SER A 1 178 ? 6.805 -21.984 -6.609 1 97.38 178 SER A CA 1
ATOM 1382 C C . SER A 1 178 ? 5.75 -22.125 -7.703 1 97.38 178 SER A C 1
ATOM 1384 O O . SER A 1 178 ? 6.082 -22.375 -8.867 1 97.38 178 SER A O 1
ATOM 1386 N N . ALA A 1 179 ? 4.52 -21.953 -7.379 1 96.62 179 ALA A N 1
ATOM 1387 C CA . ALA A 1 179 ? 3.434 -22.047 -8.352 1 96.62 179 ALA A CA 1
ATOM 1388 C C . ALA A 1 179 ? 3.574 -20.984 -9.438 1 96.62 179 ALA A C 1
ATOM 1390 O O . ALA A 1 179 ? 3.361 -21.266 -10.625 1 96.62 179 ALA A O 1
ATOM 1391 N N . VAL A 1 180 ? 3.945 -19.812 -9.031 1 97.44 180 VAL A N 1
ATOM 1392 C CA . VAL A 1 180 ? 4.09 -18.703 -9.977 1 97.44 180 VAL A CA 1
ATOM 1393 C C . VAL A 1 180 ? 5.312 -18.938 -10.859 1 97.44 180 VAL A C 1
ATOM 1395 O O . VAL A 1 180 ? 5.266 -18.703 -12.07 1 97.44 180 VAL A O 1
ATOM 1398 N N . VAL A 1 181 ? 6.379 -19.438 -10.219 1 96.75 181 VAL A N 1
ATOM 1399 C CA . VAL A 1 181 ? 7.621 -19.672 -10.945 1 96.75 181 VAL A CA 1
ATOM 1400 C C . VAL A 1 181 ? 7.422 -20.797 -11.953 1 96.75 181 VAL A C 1
ATOM 1402 O O . VAL A 1 181 ? 7.965 -20.766 -13.062 1 96.75 181 VAL A O 1
ATOM 1405 N N . ASP A 1 182 ? 6.555 -21.797 -11.664 1 92.38 182 ASP A N 1
ATOM 1406 C CA . ASP A 1 182 ? 6.359 -22.984 -12.492 1 92.38 182 ASP A CA 1
ATOM 1407 C C . ASP A 1 182 ? 5.297 -22.734 -13.562 1 92.38 182 ASP A C 1
ATOM 1409 O O . ASP A 1 182 ? 4.922 -23.656 -14.297 1 92.38 182 ASP A O 1
ATOM 1413 N N . ARG A 1 183 ? 4.746 -21.594 -13.633 1 81.75 183 ARG A N 1
ATOM 1414 C CA . ARG A 1 183 ? 3.652 -21.281 -14.555 1 81.75 183 ARG A CA 1
ATOM 1415 C C . ARG A 1 183 ? 3.967 -21.766 -15.961 1 81.75 183 ARG A C 1
ATOM 1417 O O . ARG A 1 183 ? 3.064 -22.141 -16.719 1 81.75 183 ARG A O 1
ATOM 1424 N N . HIS A 1 184 ? 5.199 -21.594 -16.453 1 63.03 184 HIS A N 1
ATOM 1425 C CA . HIS A 1 184 ? 5.562 -22.016 -17.797 1 63.03 184 HIS A CA 1
ATOM 1426 C C . HIS A 1 184 ? 5.844 -23.5 -17.844 1 63.03 184 HIS A C 1
ATOM 1428 O O . HIS A 1 184 ? 6.18 -24.047 -18.906 1 63.03 184 HIS A O 1
ATOM 1434 N N . ARG A 1 185 ? 5.621 -24.188 -16.672 1 50.81 185 ARG A N 1
ATOM 1435 C CA . ARG A 1 185 ? 5.906 -25.609 -16.859 1 50.81 185 ARG A CA 1
ATOM 1436 C C . ARG A 1 185 ? 4.621 -26.406 -17.062 1 50.81 185 ARG A C 1
ATOM 1438 O O . ARG A 1 185 ? 3.57 -26.047 -16.531 1 50.81 185 ARG A O 1
ATOM 1445 N N . MET B 1 1 ? -24.312 32.094 0.224 1 35.97 1 MET B N 1
ATOM 1446 C CA . MET B 1 1 ? -24.625 31.344 1.449 1 35.97 1 MET B CA 1
ATOM 1447 C C . MET B 1 1 ? -25.516 30.156 1.158 1 35.97 1 MET B C 1
ATOM 1449 O O . MET B 1 1 ? -26.703 30.172 1.468 1 35.97 1 MET B O 1
ATOM 1453 N N . THR B 1 2 ? -25.422 29.453 0.055 1 40.12 2 THR B N 1
ATOM 1454 C CA . THR B 1 2 ? -26.359 28.406 -0.384 1 40.12 2 THR B CA 1
ATOM 1455 C C . THR B 1 2 ? -26.5 27.328 0.681 1 40.12 2 THR B C 1
ATOM 1457 O O . THR B 1 2 ? -25.547 26.609 0.979 1 40.12 2 THR B O 1
ATOM 1460 N N . GLY B 1 3 ? -27.188 27.641 1.767 1 40.91 3 GLY B N 1
ATOM 1461 C CA . GLY B 1 3 ? -27.641 26.859 2.908 1 40.91 3 GLY B CA 1
ATOM 1462 C C . GLY B 1 3 ? -28.094 25.469 2.535 1 40.91 3 GLY B C 1
ATOM 1463 O O . GLY B 1 3 ? -28.75 25.266 1.511 1 40.91 3 GLY B O 1
ATOM 1464 N N . SER B 1 4 ? -27.188 24.453 2.723 1 52.03 4 SER B N 1
ATOM 1465 C CA . SER B 1 4 ? -27.703 23.109 2.498 1 52.03 4 SER B CA 1
ATOM 1466 C C . SER B 1 4 ? -29.141 22.969 2.965 1 52.03 4 SER B C 1
ATOM 1468 O O . SER B 1 4 ? -29.469 23.344 4.09 1 52.03 4 SER B O 1
ATOM 1470 N N . THR B 1 5 ? -30.062 23.188 2.168 1 52.34 5 THR B N 1
ATOM 1471 C CA . THR B 1 5 ? -31.5 23 2.33 1 52.34 5 THR B CA 1
ATOM 1472 C C . THR B 1 5 ? -31.797 21.75 3.16 1 52.34 5 THR B C 1
ATOM 1474 O O . THR B 1 5 ? -32.969 21.406 3.377 1 52.34 5 THR B O 1
ATOM 1477 N N . ARG B 1 6 ? -30.688 20.891 3.336 1 61.84 6 ARG B N 1
ATOM 1478 C CA . ARG B 1 6 ? -31.172 19.656 3.941 1 61.84 6 ARG B CA 1
ATOM 1479 C C . ARG B 1 6 ? -31.359 19.828 5.445 1 61.84 6 ARG B C 1
ATOM 1481 O O . ARG B 1 6 ? -30.516 20.422 6.117 1 61.84 6 ARG B O 1
ATOM 1488 N N . GLY B 1 7 ? -32.469 19.984 5.953 1 59.91 7 GLY B N 1
ATOM 1489 C CA . GLY B 1 7 ? -32.906 20.266 7.301 1 59.91 7 GLY B CA 1
ATOM 1490 C C . GLY B 1 7 ? -32.312 19.344 8.344 1 59.91 7 GLY B C 1
ATOM 1491 O O . GLY B 1 7 ? -31.578 18.406 8 1 59.91 7 GLY B O 1
ATOM 1492 N N . PRO B 1 8 ? -32.344 19.688 9.609 1 62.72 8 PRO B N 1
ATOM 1493 C CA . PRO B 1 8 ? -31.797 18.969 10.766 1 62.72 8 PRO B CA 1
ATOM 1494 C C . PRO B 1 8 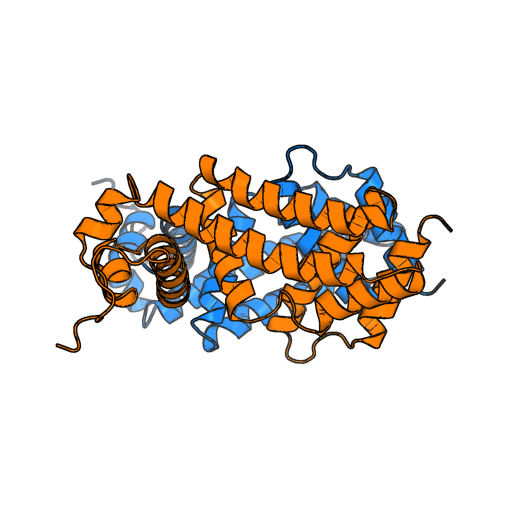? -32.188 17.484 10.766 1 62.72 8 PRO B C 1
ATOM 1496 O O . PRO B 1 8 ? -31.484 16.672 11.398 1 62.72 8 PRO B O 1
ATOM 1499 N N . ASN B 1 9 ? -33.156 17.125 9.945 1 69.5 9 ASN B N 1
ATOM 1500 C CA . ASN B 1 9 ? -33.625 15.75 9.969 1 69.5 9 ASN B CA 1
ATOM 1501 C C . ASN B 1 9 ? -33.094 14.953 8.773 1 69.5 9 ASN B C 1
ATOM 1503 O O . ASN B 1 9 ? -33.719 13.961 8.367 1 69.5 9 ASN B O 1
ATOM 1507 N N . ASP B 1 10 ? -32.156 15.344 8.273 1 79.06 10 ASP B N 1
ATOM 1508 C CA . ASP B 1 10 ? -31.594 14.617 7.133 1 79.06 10 ASP B CA 1
ATOM 1509 C C . ASP B 1 10 ? -31.078 13.242 7.551 1 79.06 10 ASP B C 1
ATOM 1511 O O . ASP B 1 10 ? -30.094 13.141 8.281 1 79.06 10 ASP B O 1
ATOM 1515 N N . PRO B 1 11 ? -31.797 12.156 7.18 1 83.81 11 PRO B N 1
ATOM 1516 C CA . PRO B 1 11 ? -31.438 10.812 7.625 1 83.81 11 PRO B CA 1
ATOM 1517 C C . PRO B 1 11 ? -30.094 10.344 7.062 1 83.81 11 PRO B C 1
ATOM 1519 O O . PRO B 1 11 ? -29.516 9.367 7.551 1 83.81 11 PRO B O 1
ATOM 1522 N N . LEU B 1 12 ? -29.547 11.039 6.168 1 90.75 12 LEU B N 1
ATOM 1523 C CA . LEU B 1 12 ? -28.281 10.609 5.562 1 90.75 12 LEU B CA 1
ATOM 1524 C C . LEU B 1 12 ? -27.141 11.539 5.961 1 90.75 12 LEU B C 1
ATOM 1526 O O . LEU B 1 12 ? -26.078 11.516 5.352 1 90.75 12 LEU B O 1
ATOM 1530 N N . ARG B 1 13 ? -27.344 12.344 7 1 93.12 13 ARG B N 1
ATOM 1531 C CA . ARG B 1 13 ? -26.375 13.344 7.41 1 93.12 13 ARG B CA 1
ATOM 1532 C C . ARG B 1 13 ? -25.062 12.68 7.848 1 93.12 13 ARG B C 1
ATOM 1534 O O . ARG B 1 13 ? -23.984 13.117 7.457 1 93.12 13 ARG B O 1
ATOM 1541 N N . ARG B 1 14 ? -25.219 11.633 8.656 1 96.25 14 ARG B N 1
ATOM 1542 C CA . ARG B 1 14 ? -24.031 10.938 9.133 1 96.25 14 ARG B CA 1
ATOM 1543 C C . ARG B 1 14 ? -23.203 10.414 7.961 1 96.25 14 ARG B C 1
ATOM 1545 O O . ARG B 1 14 ? -21.984 10.578 7.938 1 96.25 14 ARG B O 1
ATOM 1552 N N . GLU B 1 15 ? -23.875 9.883 6.973 1 95.69 15 GLU B N 1
ATOM 1553 C CA . GLU B 1 15 ? -23.203 9.328 5.801 1 95.69 15 GLU B CA 1
ATOM 1554 C C . GLU B 1 15 ? -22.531 10.43 4.98 1 95.69 15 GLU B C 1
ATOM 1556 O O . GLU B 1 15 ? -21.438 10.234 4.445 1 95.69 15 GLU B O 1
ATOM 1561 N N . ARG B 1 16 ? -23.125 11.484 4.883 1 95.56 16 ARG B N 1
ATOM 1562 C CA . ARG B 1 16 ? -22.547 12.609 4.152 1 95.56 16 ARG B CA 1
ATOM 1563 C C . ARG B 1 16 ? -21.281 13.102 4.82 1 95.56 16 ARG B C 1
ATOM 1565 O O . ARG B 1 16 ? -20.312 13.477 4.141 1 95.56 16 ARG B O 1
ATOM 1572 N N . ILE B 1 17 ? -21.344 13.086 6.133 1 97.56 17 ILE B N 1
ATOM 1573 C CA . ILE B 1 17 ? -20.172 13.516 6.887 1 97.56 17 ILE B CA 1
ATOM 1574 C C . ILE B 1 17 ? -19.016 12.547 6.641 1 97.56 17 ILE B C 1
ATOM 1576 O O . ILE B 1 17 ? -17.875 12.969 6.422 1 97.56 17 ILE B O 1
ATOM 1580 N N . LEU B 1 18 ? -19.312 11.297 6.637 1 98 18 LEU B N 1
ATOM 1581 C CA . LEU B 1 18 ? -18.281 10.289 6.418 1 98 18 LEU B CA 1
ATOM 1582 C C . LEU B 1 18 ? -17.719 10.398 5.008 1 98 18 LEU B C 1
ATOM 1584 O O . LEU B 1 18 ? -16.5 10.305 4.82 1 98 18 LEU B O 1
ATOM 1588 N N . ASP B 1 19 ? -18.547 10.664 4.035 1 97.38 19 ASP B N 1
ATOM 1589 C CA . ASP B 1 19 ? -18.094 10.836 2.662 1 97.38 19 ASP B CA 1
ATOM 1590 C C . ASP B 1 19 ? -17.219 12.086 2.527 1 97.38 19 ASP B C 1
ATOM 1592 O O . ASP B 1 19 ? -16.188 12.062 1.861 1 97.38 19 ASP B O 1
ATOM 1596 N N . ALA B 1 20 ? -17.656 13.086 3.172 1 97.69 20 ALA B N 1
ATOM 1597 C CA . ALA B 1 20 ? -16.875 14.328 3.16 1 97.69 20 ALA B CA 1
ATOM 1598 C C . ALA B 1 20 ? -15.523 14.133 3.836 1 97.69 20 ALA B C 1
ATOM 1600 O O . ALA B 1 20 ? -14.516 14.688 3.389 1 97.69 20 ALA B O 1
ATOM 1601 N N . ALA B 1 21 ? -15.555 13.391 4.91 1 98 21 ALA B N 1
ATOM 1602 C CA . ALA B 1 21 ? -14.297 13.102 5.598 1 98 21 ALA B CA 1
ATOM 1603 C C . ALA B 1 21 ? -13.312 12.406 4.664 1 98 21 ALA B C 1
ATOM 1605 O O . ALA B 1 21 ? -12.133 12.781 4.609 1 98 21 ALA B O 1
ATOM 1606 N N . LEU B 1 22 ? -13.781 11.414 3.926 1 97.75 22 LEU B N 1
ATOM 1607 C CA . LEU B 1 22 ? -12.922 10.703 2.982 1 97.75 22 LEU B CA 1
ATOM 1608 C C . LEU B 1 22 ? -12.438 11.633 1.88 1 97.75 22 LEU B C 1
ATOM 1610 O O . LEU B 1 22 ? -11.281 11.539 1.451 1 97.75 22 LEU B O 1
ATOM 1614 N N . ASP B 1 23 ? -13.289 12.562 1.448 1 96.81 23 ASP B N 1
ATOM 1615 C CA . ASP B 1 23 ? -12.875 13.547 0.449 1 96.81 23 ASP B CA 1
ATOM 1616 C C . ASP B 1 23 ? -11.766 14.438 0.982 1 96.81 23 ASP B C 1
ATOM 1618 O O . ASP B 1 23 ? -10.789 14.711 0.278 1 96.81 23 ASP B O 1
ATOM 1622 N N . VAL B 1 24 ? -11.898 14.875 2.223 1 96.62 24 VAL B N 1
ATOM 1623 C CA . VAL B 1 24 ? -10.906 15.742 2.842 1 96.62 24 VAL B CA 1
ATOM 1624 C C . VAL B 1 24 ? -9.594 14.984 3.039 1 96.62 24 VAL B C 1
ATOM 1626 O O . VAL B 1 24 ? -8.516 15.523 2.799 1 96.62 24 VAL B O 1
ATOM 1629 N N . VAL B 1 25 ? -9.695 13.734 3.453 1 96.25 25 VAL B N 1
ATOM 1630 C CA . VAL B 1 25 ? -8.508 12.906 3.623 1 96.25 25 VAL B CA 1
ATOM 1631 C C . VAL B 1 25 ? -7.805 12.727 2.279 1 96.25 25 VAL B C 1
ATOM 1633 O O . VAL B 1 25 ? -6.578 12.789 2.201 1 96.25 25 VAL B O 1
ATOM 1636 N N . ALA B 1 26 ? -8.594 12.492 1.248 1 94.19 26 ALA B N 1
ATOM 1637 C CA . ALA B 1 26 ? -8.016 12.32 -0.085 1 94.19 26 ALA B CA 1
ATOM 1638 C C . ALA B 1 26 ? -7.254 13.57 -0.52 1 94.19 26 ALA B C 1
ATOM 1640 O O . ALA B 1 26 ? -6.199 13.469 -1.146 1 94.19 26 ALA B O 1
ATOM 1641 N N . GLU B 1 27 ? -7.727 14.695 -0.108 1 91 27 GLU B N 1
ATOM 1642 C CA . GLU B 1 27 ? -7.141 15.961 -0.542 1 91 27 GLU B CA 1
ATOM 1643 C C . GLU B 1 27 ? -5.98 16.359 0.359 1 91 27 GLU B C 1
ATOM 1645 O O . GLU B 1 27 ? -4.957 16.859 -0.124 1 91 27 GLU B O 1
ATOM 1650 N N . HIS B 1 28 ? -6.145 16.062 1.701 1 89.62 28 HIS B N 1
ATOM 1651 C CA . HIS B 1 28 ? -5.219 16.703 2.625 1 89.62 28 HIS B CA 1
ATOM 1652 C C . HIS B 1 28 ? -4.469 15.68 3.463 1 89.62 28 HIS B C 1
ATOM 1654 O O . HIS B 1 28 ? -3.518 16.016 4.172 1 89.62 28 HIS B O 1
ATOM 1660 N N . GLY B 1 29 ? -4.867 14.492 3.4 1 91.88 29 GLY B N 1
ATOM 1661 C CA . GLY B 1 29 ? -4.293 13.484 4.281 1 91.88 29 GLY B CA 1
ATOM 1662 C C . GLY B 1 29 ? -5.059 13.32 5.578 1 91.88 29 GLY B C 1
ATOM 1663 O O . GLY B 1 29 ? -5.781 14.227 6 1 91.88 29 GLY B O 1
ATOM 1664 N N . ALA B 1 30 ? -4.891 12.25 6.277 1 88.75 30 ALA B N 1
ATOM 1665 C CA . ALA B 1 30 ? -5.672 11.906 7.465 1 88.75 30 ALA B CA 1
ATOM 1666 C C . ALA B 1 30 ? -5.148 12.633 8.695 1 88.75 30 ALA B C 1
ATOM 1668 O O . ALA B 1 30 ? -5.895 12.875 9.648 1 88.75 30 ALA B O 1
ATOM 1669 N N . ILE B 1 31 ? -3.904 12.984 8.695 1 78.69 31 ILE B N 1
ATOM 1670 C CA . ILE B 1 31 ? -3.271 13.516 9.898 1 78.69 31 ILE B CA 1
ATOM 1671 C C . ILE B 1 31 ? -3.734 14.945 10.133 1 78.69 31 ILE B C 1
ATOM 1673 O O . ILE B 1 31 ? -3.93 15.367 11.273 1 78.69 31 ILE B O 1
ATOM 1677 N N . LYS B 1 32 ? -4.129 15.719 9.211 1 76.88 32 LYS B N 1
ATOM 1678 C CA . LYS B 1 32 ? -4.379 17.141 9.469 1 76.88 32 LYS B CA 1
ATOM 1679 C C . LYS B 1 32 ? -5.84 17.5 9.211 1 76.88 32 LYS B C 1
ATOM 1681 O O . LYS B 1 32 ? -6.18 18.672 9.078 1 76.88 32 LYS B O 1
ATOM 1686 N N . VAL B 1 33 ? -6.535 16.484 9.133 1 89.31 33 VAL B N 1
ATOM 1687 C CA . VAL B 1 33 ? -7.953 16.766 8.93 1 89.31 33 VAL B CA 1
ATOM 1688 C C . VAL B 1 33 ? -8.562 17.297 10.227 1 89.31 33 VAL B C 1
ATOM 1690 O O . VAL B 1 33 ? -8.195 16.859 11.32 1 89.31 33 VAL B O 1
ATOM 1693 N N . THR B 1 34 ? -9.461 18.312 10.047 1 93.19 34 THR B N 1
ATOM 1694 C CA . THR B 1 34 ? -10.141 18.891 11.203 1 93.19 34 THR B CA 1
ATOM 1695 C C . THR B 1 34 ? -11.648 18.75 11.07 1 93.19 34 THR B C 1
ATOM 1697 O O . T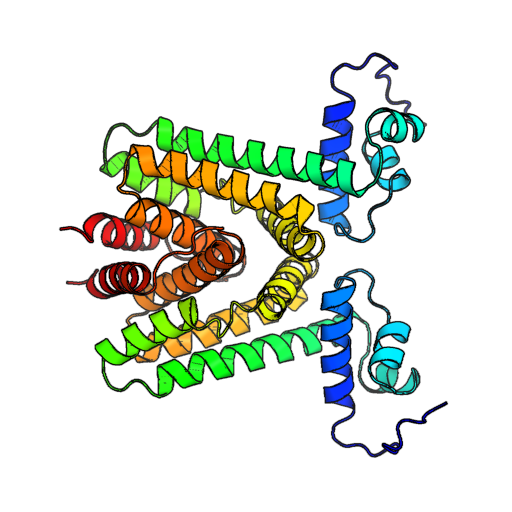HR B 1 34 ? -12.172 18.609 9.969 1 93.19 34 THR B O 1
ATOM 1700 N N . PHE B 1 35 ? -12.273 18.812 12.227 1 96.38 35 PHE B N 1
ATOM 1701 C CA . PHE B 1 35 ? -13.727 18.781 12.227 1 96.38 35 PHE B CA 1
ATOM 1702 C C . PHE B 1 35 ? -14.289 19.938 11.398 1 96.38 35 PHE B C 1
ATOM 1704 O O . PHE B 1 35 ? -15.258 19.75 10.648 1 96.38 35 PHE B O 1
ATOM 1711 N N . ARG B 1 36 ? -13.703 21.047 11.484 1 96.31 36 ARG B N 1
ATOM 1712 C CA . ARG B 1 36 ? -14.172 22.234 10.773 1 96.31 36 ARG B CA 1
ATOM 1713 C C . ARG B 1 36 ? -14.133 22.031 9.266 1 96.31 36 ARG B C 1
ATOM 1715 O O . ARG B 1 36 ? -15.094 22.328 8.562 1 96.31 36 ARG B O 1
ATOM 1722 N N . ARG B 1 37 ? -13.039 21.5 8.781 1 96.06 37 ARG B N 1
ATOM 1723 C CA . ARG B 1 37 ? -12.875 21.281 7.352 1 96.06 37 ARG B CA 1
ATOM 1724 C C . ARG B 1 37 ? -13.883 20.25 6.844 1 96.06 37 ARG B C 1
ATOM 1726 O O . ARG B 1 37 ? -14.445 20.406 5.754 1 96.06 37 ARG B O 1
ATOM 1733 N N . ILE B 1 38 ? -14.102 19.203 7.629 1 97.88 38 ILE B N 1
ATOM 1734 C CA . ILE B 1 38 ? -15.039 18.156 7.242 1 97.88 38 ILE B CA 1
ATOM 1735 C C . ILE B 1 38 ? -16.469 18.703 7.238 1 97.88 38 ILE B C 1
ATOM 1737 O O . ILE B 1 38 ? -17.234 18.438 6.324 1 97.88 38 ILE B O 1
ATOM 1741 N N . ALA B 1 39 ? -16.797 19.5 8.266 1 97.56 39 ALA B N 1
ATOM 1742 C CA . ALA B 1 39 ? -18.125 20.109 8.344 1 97.56 39 ALA B CA 1
ATOM 1743 C C . ALA B 1 39 ? -18.391 20.984 7.125 1 97.56 39 ALA B C 1
ATOM 1745 O O . ALA B 1 39 ? -19.469 20.906 6.516 1 97.56 39 ALA B O 1
ATOM 1746 N N . GLU B 1 40 ? -17.406 21.797 6.746 1 97 40 GLU B N 1
ATOM 1747 C CA . GLU B 1 40 ? -17.516 22.672 5.582 1 97 40 GLU B CA 1
ATOM 1748 C C . GLU B 1 40 ? -17.703 21.859 4.301 1 97 40 GLU B C 1
ATOM 1750 O O . GLU B 1 40 ? -18.594 22.172 3.494 1 97 40 GLU B O 1
ATOM 1755 N N . ALA B 1 41 ? -16.984 20.828 4.156 1 96.69 41 ALA B N 1
ATOM 1756 C CA . ALA B 1 41 ? -17.062 19.984 2.971 1 96.69 41 ALA B CA 1
ATOM 1757 C C . ALA B 1 41 ? -18.406 19.266 2.902 1 96.69 41 ALA B C 1
ATOM 1759 O O . ALA B 1 41 ? -18.953 19.031 1.815 1 96.69 41 ALA B O 1
ATOM 1760 N N . ALA B 1 42 ? -18.922 18.922 4.059 1 96.81 42 ALA B N 1
ATOM 1761 C CA . ALA B 1 42 ? -20.188 18.172 4.129 1 96.81 42 ALA B CA 1
ATOM 1762 C C . ALA B 1 42 ? -21.375 19.109 4.043 1 96.81 42 ALA B C 1
ATOM 1764 O O . ALA B 1 42 ? -22.516 18.672 3.873 1 96.81 42 ALA B O 1
ATOM 1765 N N . GLY B 1 43 ? -21.156 20.391 4.207 1 96.31 43 GLY B N 1
ATOM 1766 C CA . GLY B 1 43 ? -22.25 21.344 4.203 1 96.31 43 GLY B CA 1
ATOM 1767 C C . GLY B 1 43 ? -23.141 21.25 5.426 1 96.31 43 GLY B C 1
ATOM 1768 O O . GLY B 1 43 ? -24.359 21.328 5.312 1 96.31 43 GLY B O 1
ATOM 1769 N N . VAL B 1 44 ? -22.531 20.984 6.582 1 95.94 44 VAL B N 1
ATOM 1770 C CA . VAL B 1 44 ? -23.297 20.859 7.824 1 95.94 44 VAL B CA 1
ATOM 1771 C C . VAL B 1 44 ? -22.672 21.75 8.898 1 95.94 44 VAL B C 1
ATOM 1773 O O . VAL B 1 44 ? -21.5 22.109 8.812 1 95.94 44 VAL B O 1
ATOM 1776 N N . PRO B 1 45 ? -23.469 22.094 9.891 1 94.69 45 PRO B N 1
ATOM 1777 C CA . PRO B 1 45 ? -22.891 22.812 11.023 1 94.69 45 PRO B CA 1
ATOM 1778 C C . PRO B 1 45 ? -21.859 21.969 11.781 1 94.69 45 PRO B C 1
ATOM 1780 O O . PRO B 1 45 ? -22 20.734 11.852 1 94.69 45 PRO B O 1
ATOM 1783 N N . LEU B 1 46 ? -20.844 22.641 12.398 1 95.31 46 LEU B N 1
ATOM 1784 C CA . LEU B 1 46 ? -19.812 21.969 13.164 1 95.31 46 LEU B CA 1
ATOM 1785 C C . LEU B 1 46 ? -20.422 21.109 14.273 1 95.31 46 LEU B C 1
ATOM 1787 O O . LEU B 1 46 ? -19.906 20.047 14.586 1 95.31 46 LEU B O 1
ATOM 1791 N N . GLY B 1 47 ? -21.5 21.609 14.867 1 94.44 47 GLY B N 1
ATOM 1792 C CA . GLY B 1 47 ? -22.188 20.891 15.938 1 94.44 47 GLY B CA 1
ATOM 1793 C C . GLY B 1 47 ? -22.672 19.516 15.531 1 94.44 47 GLY B C 1
ATOM 1794 O O . GLY B 1 47 ? -22.797 18.625 16.375 1 94.44 47 GLY B O 1
ATOM 1795 N N . SER B 1 48 ? -22.969 19.312 14.234 1 94.19 48 SER B N 1
ATOM 1796 C CA . SER B 1 48 ? -23.391 18 13.719 1 94.19 48 SER B CA 1
ATOM 1797 C C . SER B 1 48 ? -22.297 16.953 13.922 1 94.19 48 SER B C 1
ATOM 1799 O O . SER B 1 48 ? -22.594 15.805 14.242 1 94.19 48 SER B O 1
ATOM 1801 N N . LEU B 1 49 ? -21.047 17.281 13.742 1 95.81 49 LEU B N 1
ATOM 1802 C CA . LEU B 1 49 ? -19.953 16.328 13.898 1 95.81 49 LEU B CA 1
ATOM 1803 C C . LEU B 1 49 ? -19.797 15.922 15.359 1 95.81 49 LEU B C 1
ATOM 1805 O O . LEU B 1 49 ? -19.609 14.742 15.656 1 95.81 49 LEU B O 1
ATOM 1809 N N . THR B 1 50 ? -19.922 16.891 16.219 1 93.56 50 THR B N 1
ATOM 1810 C CA . THR B 1 50 ? -19.734 16.594 17.641 1 93.56 50 THR B CA 1
ATOM 1811 C C . THR B 1 50 ? -20.891 15.758 18.172 1 93.56 50 THR B C 1
ATOM 1813 O O . THR B 1 50 ? -20.75 15.062 19.172 1 93.56 50 THR B O 1
ATOM 1816 N N . TYR B 1 51 ? -22.047 15.852 17.516 1 94.31 51 TYR B N 1
ATOM 1817 C CA . TYR B 1 51 ? -23.203 15.031 17.875 1 94.31 51 TYR B CA 1
ATOM 1818 C C . TYR B 1 51 ? -22.953 13.57 17.547 1 94.31 51 TYR B C 1
ATOM 1820 O O . TYR B 1 51 ? -23.234 12.688 18.359 1 94.31 51 TYR B O 1
ATOM 1828 N N . TYR B 1 52 ? -22.359 13.344 16.391 1 96 52 TYR B N 1
ATOM 1829 C CA . TYR B 1 52 ? -22.25 11.984 15.898 1 96 52 TYR B CA 1
ATOM 1830 C C . TYR B 1 52 ? -20.938 11.352 16.328 1 96 52 TYR B C 1
ATOM 1832 O O . TYR B 1 52 ? -20.828 10.125 16.453 1 96 52 TYR B O 1
ATOM 1840 N N . PHE B 1 53 ? -19.891 12.148 16.531 1 97.44 53 PHE B N 1
ATOM 1841 C CA . PHE B 1 53 ? -18.547 11.602 16.719 1 97.44 53 PHE B CA 1
ATOM 1842 C C . PHE B 1 53 ? -17.891 12.203 17.953 1 97.44 53 PHE B C 1
ATOM 1844 O O . PHE B 1 53 ? -17.844 13.422 18.109 1 97.44 53 PHE B O 1
ATOM 1851 N N . ASP B 1 54 ? -17.219 11.336 18.703 1 95.88 54 ASP B N 1
ATOM 1852 C CA . ASP B 1 54 ? -16.609 11.734 19.969 1 95.88 54 ASP B CA 1
ATOM 1853 C C . ASP B 1 54 ? -15.305 12.477 19.734 1 95.88 54 ASP B C 1
ATOM 1855 O O . ASP B 1 54 ? -14.945 13.367 20.5 1 95.88 54 ASP B O 1
ATOM 1859 N N . ASP B 1 55 ? -14.578 12.008 18.781 1 94.5 55 ASP B N 1
ATOM 1860 C CA . ASP B 1 55 ? -13.297 12.617 18.422 1 94.5 55 ASP B CA 1
ATOM 1861 C C . ASP B 1 55 ? -12.906 12.266 16.984 1 94.5 55 ASP B C 1
ATOM 1863 O O . ASP B 1 55 ? -13.641 11.562 16.281 1 94.5 55 ASP B O 1
ATOM 1867 N N . MET B 1 56 ? -11.859 12.766 16.594 1 93.94 56 MET B N 1
ATOM 1868 C CA . MET B 1 56 ? -11.406 12.602 15.211 1 93.94 56 MET B CA 1
ATOM 1869 C C . MET B 1 56 ? -11.094 11.141 14.914 1 93.94 56 MET B C 1
ATOM 1871 O O . MET B 1 56 ? -11.344 10.656 13.812 1 93.94 56 MET B O 1
ATOM 1875 N N . GLN B 1 57 ? -10.547 10.422 15.859 1 93.94 57 GLN B N 1
ATOM 1876 C CA . GLN B 1 57 ? -10.242 9.008 15.664 1 93.94 57 GLN B CA 1
ATOM 1877 C C . GLN B 1 57 ? -11.516 8.203 15.383 1 93.94 57 GLN B C 1
ATOM 1879 O O . GLN B 1 57 ? -11.539 7.367 14.484 1 93.94 57 GLN B O 1
ATOM 1884 N N . HIS B 1 58 ? -12.5 8.484 16.156 1 95.88 58 HIS B N 1
ATOM 1885 C CA . HIS B 1 58 ? -13.797 7.848 15.945 1 95.88 58 HIS B CA 1
ATOM 1886 C C . HIS B 1 58 ? -14.344 8.141 14.555 1 95.88 58 HIS B C 1
ATOM 1888 O O . HIS B 1 58 ? -14.758 7.23 13.836 1 95.88 58 HIS B O 1
ATOM 1894 N N . LEU B 1 59 ? -14.297 9.383 14.156 1 97.19 59 LEU B N 1
ATOM 1895 C CA . LEU B 1 59 ? -14.797 9.797 12.852 1 97.19 59 LEU B CA 1
ATOM 1896 C C . LEU B 1 59 ? -14.023 9.109 11.727 1 97.19 59 LEU B C 1
ATOM 1898 O O . LEU B 1 59 ? -14.625 8.531 10.82 1 97.19 59 LEU B O 1
ATOM 1902 N N . LEU B 1 60 ? -12.734 9.117 11.805 1 96.75 60 LEU B N 1
ATOM 1903 C CA . LEU B 1 60 ? -11.906 8.555 10.742 1 96.75 60 LEU B CA 1
ATOM 1904 C C . LEU B 1 60 ? -12.047 7.039 10.688 1 96.75 60 LEU B C 1
ATOM 1906 O O . LEU B 1 60 ? -12.062 6.449 9.609 1 96.75 60 LEU B O 1
ATOM 1910 N N . THR B 1 61 ? -12.156 6.414 11.844 1 97.25 61 THR B N 1
ATOM 1911 C CA . THR B 1 61 ? -12.398 4.977 11.875 1 97.25 61 THR B CA 1
ATOM 1912 C C . THR B 1 61 ? -13.68 4.629 11.133 1 97.25 61 THR B C 1
ATOM 1914 O O . THR B 1 61 ? -13.695 3.723 10.297 1 97.25 61 THR B O 1
ATOM 1917 N N . ASP B 1 62 ? -14.688 5.391 11.414 1 97.69 62 ASP B N 1
ATOM 1918 C CA . ASP B 1 62 ? -15.969 5.148 10.758 1 97.69 62 ASP B CA 1
ATOM 1919 C C . ASP B 1 62 ? -15.883 5.438 9.258 1 97.69 62 ASP B C 1
ATOM 1921 O O . ASP B 1 62 ? -16.453 4.707 8.445 1 97.69 62 ASP B O 1
ATOM 1925 N N . ALA B 1 63 ? -15.219 6.496 8.891 1 97.94 63 ALA B N 1
ATOM 1926 C CA . ALA B 1 63 ? -15.07 6.852 7.48 1 97.94 63 ALA B CA 1
ATOM 1927 C C . ALA B 1 63 ? -14.312 5.762 6.719 1 97.94 63 ALA B C 1
ATOM 1929 O O . ALA B 1 63 ? -14.75 5.34 5.645 1 97.94 63 ALA B O 1
ATOM 1930 N N . PHE B 1 64 ? -13.258 5.246 7.27 1 97.62 64 PHE B N 1
ATOM 1931 C CA . PHE B 1 64 ? -12.477 4.203 6.625 1 97.62 64 PHE B CA 1
ATOM 1932 C C . PHE B 1 64 ? -13.234 2.881 6.617 1 97.62 64 PHE B C 1
ATOM 1934 O O . PHE B 1 64 ? -13.109 2.092 5.68 1 97.62 64 PHE B O 1
ATOM 1941 N N . THR B 1 65 ? -14.031 2.635 7.648 1 97.69 65 THR B N 1
ATOM 1942 C CA . THR B 1 65 ? -14.898 1.462 7.645 1 97.69 65 THR B CA 1
ATOM 1943 C C . THR B 1 65 ? -15.867 1.513 6.473 1 97.69 65 THR B C 1
ATOM 1945 O O . THR B 1 65 ? -16.062 0.514 5.777 1 97.69 65 THR B O 1
ATOM 1948 N N . ARG B 1 66 ? -16.375 2.684 6.297 1 96.62 66 ARG B N 1
ATOM 1949 C CA . ARG B 1 66 ? -17.281 2.865 5.168 1 96.62 66 ARG B CA 1
ATOM 1950 C C . ARG B 1 66 ? -16.578 2.619 3.846 1 96.62 66 ARG B C 1
ATOM 1952 O O . ARG B 1 66 ? -17.109 1.961 2.953 1 96.62 66 ARG B O 1
ATOM 1959 N N . LEU B 1 67 ? -15.383 3.117 3.65 1 96.69 67 LEU B N 1
ATOM 1960 C CA . LEU B 1 67 ? -14.57 2.854 2.465 1 96.69 67 LEU B CA 1
ATOM 1961 C C . LEU B 1 67 ? -14.367 1.355 2.27 1 96.69 67 LEU B C 1
ATOM 1963 O O . LEU B 1 67 ? -14.625 0.826 1.187 1 96.69 67 LEU B O 1
ATOM 1967 N N . ALA B 1 68 ? -13.945 0.699 3.348 1 95.5 68 ALA B N 1
ATOM 1968 C CA . ALA B 1 68 ? -13.656 -0.733 3.301 1 95.5 68 ALA B CA 1
ATOM 1969 C C . ALA B 1 68 ? -14.898 -1.524 2.891 1 95.5 68 ALA B C 1
ATOM 1971 O O . ALA B 1 68 ? -14.812 -2.43 2.055 1 95.5 68 ALA B O 1
ATOM 1972 N N . GLU B 1 69 ? -15.992 -1.138 3.422 1 95.19 69 GLU B N 1
ATOM 1973 C CA . GLU B 1 69 ? -17.234 -1.826 3.121 1 95.19 69 GLU B CA 1
ATOM 1974 C C . GLU B 1 69 ? -17.656 -1.6 1.671 1 95.19 69 GLU B C 1
ATOM 1976 O O . GLU B 1 69 ? -18.125 -2.525 1.002 1 95.19 69 GLU B O 1
ATOM 1981 N N . THR B 1 70 ? -17.5 -0.395 1.227 1 94.12 70 THR B N 1
ATOM 1982 C CA . THR B 1 70 ? -17.859 -0.064 -0.147 1 94.12 70 THR B CA 1
ATOM 1983 C C . THR B 1 70 ? -17.016 -0.854 -1.137 1 94.12 70 THR B C 1
ATOM 1985 O O . THR B 1 70 ? -17.531 -1.463 -2.07 1 94.12 70 THR B O 1
ATOM 1988 N N . VAL B 1 71 ? -15.742 -0.918 -0.944 1 94.44 71 VAL B N 1
ATOM 1989 C CA . VAL B 1 71 ? -14.828 -1.612 -1.844 1 94.44 71 VAL B CA 1
ATOM 1990 C C . VAL B 1 71 ? -15.047 -3.119 -1.742 1 94.44 71 VAL B C 1
ATOM 1992 O O . VAL B 1 71 ? -15.094 -3.816 -2.76 1 94.44 71 VAL B O 1
ATOM 1995 N N . SER B 1 72 ? -15.219 -3.588 -0.496 1 94.94 72 SER B N 1
ATOM 1996 C CA . SER B 1 72 ? -15.406 -5.02 -0.295 1 94.94 72 SER B CA 1
ATOM 1997 C C . SER B 1 72 ? -16.703 -5.5 -0.931 1 94.94 72 SER B C 1
ATOM 1999 O O . SER B 1 72 ? -16.781 -6.629 -1.424 1 94.94 72 SER B O 1
ATOM 2001 N N . THR B 1 73 ? -17.672 -4.684 -0.907 1 94.81 73 THR B N 1
ATOM 2002 C CA . THR B 1 73 ? -18.953 -5.055 -1.494 1 94.81 73 THR B CA 1
ATOM 2003 C C . THR B 1 73 ? -18.828 -5.211 -3.008 1 94.81 73 THR B C 1
ATOM 2005 O O . THR B 1 73 ? -19.344 -6.18 -3.578 1 94.81 73 THR B O 1
ATOM 2008 N N . ARG B 1 74 ? -18.156 -4.305 -3.625 1 93.31 74 ARG B N 1
ATOM 2009 C CA . ARG B 1 74 ? -17.938 -4.387 -5.066 1 93.31 74 ARG B CA 1
ATOM 2010 C C . ARG B 1 74 ? -17.094 -5.598 -5.426 1 93.31 74 ARG B C 1
ATOM 2012 O O . ARG B 1 74 ? -17.406 -6.328 -6.367 1 93.31 74 ARG B O 1
ATOM 2019 N N . TYR B 1 75 ? -16.016 -5.832 -4.699 1 93.88 75 TYR B N 1
ATOM 2020 C CA . TYR B 1 75 ? -15.141 -6.988 -4.812 1 93.88 75 TYR B CA 1
ATOM 2021 C C . TYR B 1 75 ? -15.922 -8.289 -4.664 1 93.88 75 TYR B C 1
ATOM 2023 O O . TYR B 1 75 ? -15.828 -9.18 -5.516 1 93.88 75 TYR B O 1
ATOM 2031 N N . GLY B 1 76 ? -16.719 -8.32 -3.648 1 96.31 76 GLY B N 1
ATOM 2032 C CA . GLY B 1 76 ? -17.484 -9.508 -3.338 1 96.31 76 GLY B CA 1
ATOM 2033 C C . GLY B 1 76 ? -18.547 -9.82 -4.375 1 96.31 76 GLY B C 1
ATOM 2034 O O . GLY B 1 76 ? -18.812 -10.984 -4.688 1 96.31 76 GLY B O 1
ATOM 2035 N N . ALA B 1 77 ? -19.141 -8.812 -4.93 1 96.56 77 ALA B N 1
ATOM 2036 C CA . ALA B 1 77 ? -20.203 -8.984 -5.918 1 96.56 77 ALA B CA 1
ATOM 2037 C C . ALA B 1 77 ? -19.672 -9.695 -7.164 1 96.56 77 ALA B C 1
ATOM 2039 O O . ALA B 1 77 ? -20.359 -10.539 -7.746 1 96.56 77 ALA B O 1
ATOM 2040 N N . LEU B 1 78 ? -18.484 -9.406 -7.617 1 96.5 78 LEU B N 1
ATOM 2041 C CA . LEU B 1 78 ? -17.875 -10.039 -8.781 1 96.5 78 LEU B CA 1
ATOM 2042 C C . LEU B 1 78 ? -17.641 -11.531 -8.531 1 96.5 78 LEU B C 1
ATOM 2044 O O . LEU B 1 78 ? -17.922 -12.359 -9.398 1 96.5 78 LEU B O 1
ATOM 2048 N N . LEU B 1 79 ? -17.188 -11.844 -7.348 1 97.94 79 LEU B N 1
ATOM 2049 C CA . LEU B 1 79 ? -16.891 -13.234 -7.012 1 97.94 79 LEU B CA 1
ATOM 2050 C C . LEU B 1 79 ? -18.172 -14.016 -6.738 1 97.94 79 LEU B C 1
ATOM 2052 O O . LEU B 1 79 ? -18.266 -15.203 -7.059 1 97.94 79 LEU B O 1
ATOM 2056 N N . GLU B 1 80 ? -19.156 -13.336 -6.133 1 97.38 80 GLU B N 1
ATOM 2057 C CA . GLU B 1 80 ? -20.453 -13.969 -5.859 1 97.38 80 GLU B CA 1
ATOM 2058 C C . GLU B 1 80 ? -21.172 -14.336 -7.152 1 97.38 80 GLU B C 1
ATOM 2060 O O . GLU B 1 80 ? -21.891 -15.328 -7.203 1 97.38 80 GLU B O 1
ATOM 2065 N N . ALA B 1 81 ? -20.938 -13.594 -8.18 1 97.5 81 ALA B N 1
ATOM 2066 C CA . ALA B 1 81 ? -21.609 -13.82 -9.461 1 97.5 81 ALA B CA 1
ATOM 2067 C C . ALA B 1 81 ? -21 -15.016 -10.188 1 97.5 81 ALA B C 1
ATOM 2069 O O . ALA B 1 81 ? -21.609 -15.578 -11.102 1 97.5 81 ALA B O 1
ATOM 2070 N N . ALA B 1 82 ? -19.75 -15.383 -9.875 1 98 82 ALA B N 1
ATOM 2071 C CA . ALA B 1 82 ? -19.062 -16.5 -10.523 1 98 82 ALA B CA 1
ATOM 2072 C C . ALA B 1 82 ? -19.688 -17.828 -10.117 1 98 82 ALA B C 1
ATOM 2074 O O . ALA B 1 82 ? -19.953 -18.062 -8.938 1 98 82 ALA B O 1
ATOM 2075 N N . GLN B 1 83 ? -19.891 -18.703 -11.102 1 97 83 GLN B N 1
ATOM 2076 C CA . GLN B 1 83 ? -20.516 -20 -10.852 1 97 83 GLN B CA 1
ATOM 2077 C C . GLN B 1 83 ? -19.547 -21.141 -11.109 1 97 83 GLN B C 1
ATOM 2079 O O . GLN B 1 83 ? -19.828 -22.297 -10.758 1 97 83 GLN B O 1
ATOM 2084 N N . THR B 1 84 ? -18.484 -20.859 -11.82 1 97.12 84 THR B N 1
ATOM 2085 C CA . THR B 1 84 ? -17.438 -21.844 -12.109 1 97.12 84 THR B CA 1
ATOM 2086 C C . THR B 1 84 ? -16.078 -21.328 -11.68 1 97.12 84 THR B C 1
ATOM 2088 O O . THR B 1 84 ? -15.906 -20.141 -11.422 1 97.12 84 THR B O 1
ATOM 2091 N N . ARG B 1 85 ? -15.18 -22.266 -11.594 1 95.56 85 ARG B N 1
ATOM 2092 C CA . ARG B 1 85 ? -13.812 -21.875 -11.258 1 95.56 85 ARG B CA 1
ATOM 2093 C C . ARG B 1 85 ? -13.258 -20.891 -12.281 1 95.56 85 ARG B C 1
ATOM 2095 O O . ARG B 1 85 ? -12.57 -19.938 -11.922 1 95.56 85 ARG B O 1
ATOM 2102 N N . GLN B 1 86 ? -13.531 -21.172 -13.508 1 97 86 GLN B N 1
ATOM 2103 C CA . GLN B 1 86 ? -13.07 -20.297 -14.578 1 97 86 GLN B CA 1
ATOM 2104 C C . GLN B 1 86 ? -13.656 -18.891 -14.43 1 97 86 GLN B C 1
ATOM 2106 O O . GLN B 1 86 ? -12.945 -17.891 -14.594 1 97 86 GLN B O 1
ATOM 2111 N N . GLU B 1 87 ? -14.914 -18.812 -14.086 1 98.31 87 GLU B N 1
ATOM 2112 C CA . GLU B 1 87 ? -15.555 -17.531 -13.875 1 98.31 87 GLU B CA 1
ATOM 2113 C C . GLU B 1 87 ? -14.961 -16.797 -12.664 1 98.31 87 GLU B C 1
ATOM 2115 O O . GLU B 1 87 ? -14.859 -15.578 -12.656 1 98.31 87 GLU B O 1
ATOM 2120 N N . ALA B 1 88 ? -14.609 -17.578 -11.656 1 98.5 88 ALA B N 1
ATOM 2121 C CA . ALA B 1 88 ? -13.977 -17 -10.477 1 98.5 88 ALA B CA 1
ATOM 2122 C C . ALA B 1 88 ? -12.609 -16.422 -10.812 1 98.5 88 ALA B C 1
ATOM 2124 O O . ALA B 1 88 ? -12.25 -15.336 -10.352 1 98.5 88 ALA B O 1
ATOM 2125 N N . GLU B 1 89 ? -11.844 -17.156 -11.625 1 98.19 89 GLU B N 1
ATOM 2126 C CA . GLU B 1 89 ? -10.555 -16.625 -12.078 1 98.19 89 GLU B CA 1
ATOM 2127 C C . GLU B 1 89 ? -10.734 -15.336 -12.867 1 98.19 89 GLU B C 1
ATOM 2129 O O . GLU B 1 89 ? -9.984 -14.375 -12.672 1 98.19 89 GLU B O 1
ATOM 2134 N N . GLU B 1 90 ? -11.734 -15.32 -13.711 1 98.12 90 GLU B N 1
ATOM 2135 C CA . GLU B 1 90 ? -12.023 -14.133 -14.5 1 98.12 90 GLU B CA 1
ATOM 2136 C C . GLU B 1 90 ? -12.422 -12.961 -13.617 1 98.12 90 GLU B C 1
ATOM 2138 O O . GLU B 1 90 ? -12.078 -11.812 -13.906 1 98.12 90 GLU B O 1
ATOM 2143 N N . ALA B 1 91 ? -13.164 -13.234 -12.562 1 98.19 91 ALA B N 1
ATOM 2144 C CA . ALA B 1 91 ? -13.539 -12.195 -11.602 1 98.19 91 ALA B CA 1
ATOM 2145 C C . ALA B 1 91 ? -12.305 -11.594 -10.945 1 98.19 91 ALA B C 1
ATOM 2147 O O . ALA B 1 91 ? -12.219 -10.375 -10.781 1 98.19 91 ALA B O 1
ATOM 2148 N N . VAL B 1 92 ? -11.336 -12.43 -10.602 1 98.25 92 VAL B N 1
ATOM 2149 C CA . VAL B 1 92 ? -10.094 -11.953 -9.992 1 98.25 92 VAL B CA 1
ATOM 2150 C C . VAL B 1 92 ? -9.359 -11.047 -10.977 1 98.25 92 VAL B C 1
ATOM 2152 O O . VAL B 1 92 ? -8.898 -9.969 -10.602 1 98.25 92 VAL B O 1
ATOM 2155 N N . VAL B 1 93 ? -9.289 -11.5 -12.219 1 98.25 93 VAL B N 1
ATOM 2156 C CA . VAL B 1 93 ? -8.641 -10.711 -13.258 1 98.25 93 VAL B CA 1
ATOM 2157 C C . VAL B 1 93 ? -9.359 -9.367 -13.414 1 98.25 93 VAL B C 1
ATOM 2159 O O . VAL B 1 93 ? -8.711 -8.328 -13.547 1 98.25 93 VAL B O 1
ATOM 2162 N N . GLU B 1 94 ? -10.703 -9.367 -13.359 1 97.62 94 GLU B N 1
ATOM 2163 C CA . GLU B 1 94 ? -11.5 -8.156 -13.461 1 97.62 94 GLU B CA 1
ATOM 2164 C C . GLU B 1 94 ? -11.242 -7.219 -12.289 1 97.62 94 GLU B C 1
ATOM 2166 O O . GLU B 1 94 ? -11.203 -5.996 -12.453 1 97.62 94 GLU B O 1
ATOM 2171 N N . ILE B 1 95 ? -11.086 -7.762 -11.156 1 96.88 95 ILE B N 1
ATOM 2172 C CA . ILE B 1 95 ? -10.805 -6.953 -9.969 1 96.88 95 ILE B CA 1
ATOM 2173 C C . ILE B 1 95 ? -9.492 -6.191 -10.164 1 96.88 95 ILE B C 1
ATOM 2175 O O . ILE B 1 95 ? -9.414 -5.004 -9.859 1 96.88 95 ILE B O 1
ATOM 2179 N N . VAL B 1 96 ? -8.469 -6.859 -10.703 1 96.88 96 VAL B N 1
ATOM 2180 C CA . VAL B 1 96 ? -7.16 -6.254 -10.922 1 96.88 96 VAL B CA 1
ATOM 2181 C C . VAL B 1 96 ? -7.242 -5.25 -12.07 1 96.88 96 VAL B C 1
ATOM 2183 O O . VAL B 1 96 ? -6.863 -4.086 -11.914 1 96.88 96 VAL B O 1
ATOM 2186 N N . CYS B 1 97 ? -7.855 -5.617 -13.195 1 95.88 97 CYS B N 1
ATOM 2187 C CA . CYS B 1 97 ? -7.719 -4.879 -14.445 1 95.88 97 CYS B CA 1
ATOM 2188 C C . CYS B 1 97 ? -8.867 -3.893 -14.633 1 95.88 97 CYS B C 1
ATOM 2190 O O . CYS B 1 97 ? -8.727 -2.898 -15.344 1 95.88 97 CYS B O 1
ATOM 2192 N N . GLY B 1 98 ? -10.023 -4.168 -14.062 1 90.62 98 GLY B N 1
ATOM 2193 C CA . GLY B 1 98 ? -11.18 -3.291 -14.18 1 90.62 98 GLY B CA 1
ATOM 2194 C C . GLY B 1 98 ? -11.172 -2.164 -13.164 1 90.62 98 GLY B C 1
ATOM 2195 O O . GLY B 1 98 ? -12.094 -1.341 -13.141 1 90.62 98 GLY B O 1
ATOM 2196 N N . LYS B 1 99 ? -10.227 -2.104 -12.336 1 81 99 LYS B N 1
ATOM 2197 C CA . LYS B 1 99 ? -9.945 -1.064 -11.352 1 81 99 LYS B CA 1
ATOM 2198 C C . LYS B 1 99 ? -11.102 -0.918 -10.367 1 81 99 LYS B C 1
ATOM 2200 O O . LYS B 1 99 ? -11.555 0.195 -10.102 1 81 99 LYS B O 1
ATOM 2205 N N . VAL B 1 100 ? -11.664 -2.047 -10.023 1 79.56 100 VAL B N 1
ATOM 2206 C CA . VAL B 1 100 ? -12.703 -2.088 -9 1 79.56 100 VAL B CA 1
ATOM 2207 C C . VAL B 1 100 ? -12.195 -1.426 -7.723 1 79.56 100 VAL B C 1
ATOM 2209 O O . VAL B 1 100 ? -12.906 -0.628 -7.105 1 79.56 100 VAL B O 1
ATOM 2212 N N . TRP B 1 101 ? -10.953 -1.753 -7.414 1 80.44 101 TRP B N 1
ATOM 2213 C CA . TRP B 1 101 ? -10.297 -1.177 -6.242 1 80.44 101 TRP B CA 1
ATOM 2214 C C . TRP B 1 101 ? -9.172 -0.236 -6.656 1 80.44 101 TRP B C 1
ATOM 2216 O O . TRP B 1 101 ? -8.906 0.761 -5.98 1 80.44 101 TRP B O 1
ATOM 2226 N N . GLY B 1 102 ? -8.672 -0.467 -7.809 1 79.31 102 GLY B N 1
ATOM 2227 C CA . GLY B 1 102 ? -7.43 0.181 -8.195 1 79.31 102 GLY B CA 1
ATOM 2228 C C . GLY B 1 102 ? -7.637 1.55 -8.812 1 79.31 102 GLY B C 1
ATOM 2229 O O . GLY B 1 102 ? -6.895 1.948 -9.711 1 79.31 102 GLY B O 1
ATOM 2230 N N . THR B 1 103 ? -8.742 2.201 -8.453 1 86.06 103 THR B N 1
ATOM 2231 C CA . THR B 1 103 ? -8.828 3.6 -8.859 1 86.06 103 THR B CA 1
ATOM 2232 C C . THR B 1 103 ? -7.855 4.457 -8.055 1 86.06 103 THR B C 1
ATOM 2234 O O . THR B 1 103 ? -7.496 4.102 -6.93 1 86.06 103 THR B O 1
ATOM 2237 N N . ASP B 1 104 ? -7.453 5.617 -8.648 1 88 104 ASP B N 1
ATOM 2238 C CA . ASP B 1 104 ? -6.531 6.52 -7.965 1 88 104 ASP B CA 1
ATOM 2239 C C . ASP B 1 104 ? -7.059 6.898 -6.586 1 88 104 ASP B C 1
ATOM 2241 O O . ASP B 1 104 ? -6.32 6.859 -5.598 1 88 104 ASP B O 1
ATOM 2245 N N . ARG B 1 105 ? -8.352 7.137 -6.516 1 93.19 105 ARG B N 1
ATOM 2246 C CA . ARG B 1 105 ? -8.938 7.566 -5.25 1 93.19 105 ARG B CA 1
ATOM 2247 C C . ARG B 1 105 ? -8.93 6.434 -4.23 1 93.19 105 ARG B C 1
ATOM 2249 O O . ARG B 1 105 ? -8.547 6.629 -3.076 1 93.19 105 ARG B O 1
ATOM 2256 N N . ASN B 1 106 ? -9.352 5.258 -4.629 1 94.31 106 ASN B N 1
ATOM 2257 C CA . ASN B 1 106 ? -9.406 4.133 -3.703 1 94.31 106 ASN B CA 1
ATOM 2258 C C . ASN B 1 106 ? -8.016 3.754 -3.195 1 94.31 106 ASN B C 1
ATOM 2260 O O . ASN B 1 106 ? -7.84 3.465 -2.01 1 94.31 106 ASN B O 1
ATOM 2264 N N . LEU B 1 107 ? -7.094 3.764 -4.102 1 95 107 LEU B N 1
ATOM 2265 C CA . LEU B 1 107 ? -5.727 3.441 -3.703 1 95 107 LEU B CA 1
ATOM 2266 C C . LEU B 1 107 ? -5.176 4.496 -2.75 1 95 107 LEU B C 1
ATOM 2268 O O . LEU B 1 107 ? -4.594 4.164 -1.715 1 95 107 LEU B O 1
ATOM 2272 N N . LEU B 1 108 ? -5.418 5.75 -3.072 1 95.19 108 LEU B N 1
ATOM 2273 C CA . LEU B 1 108 ? -4.949 6.84 -2.221 1 95.19 108 LEU B CA 1
ATOM 2274 C C . LEU B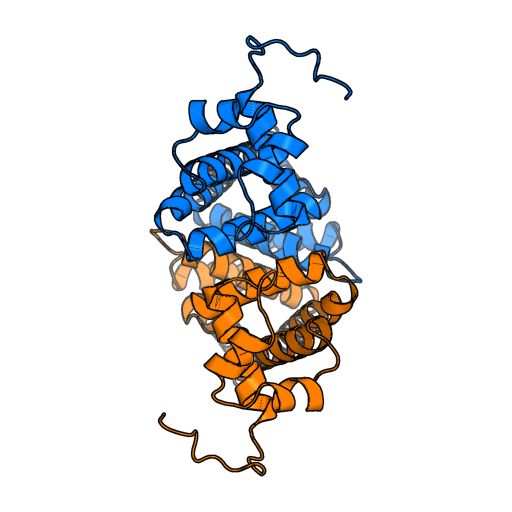 1 108 ? -5.535 6.719 -0.818 1 95.19 108 LEU B C 1
ATOM 2276 O O . LEU B 1 108 ? -4.809 6.82 0.173 1 95.19 108 LEU B O 1
ATOM 2280 N N . LEU B 1 109 ? -6.797 6.504 -0.728 1 96.88 109 LEU B N 1
ATOM 2281 C CA . LEU B 1 109 ? -7.457 6.391 0.568 1 96.88 109 LEU B CA 1
ATOM 2282 C C . LEU B 1 109 ? -7 5.133 1.302 1 96.88 109 LEU B C 1
ATOM 2284 O O . LEU B 1 109 ? -6.906 5.125 2.531 1 96.88 109 LEU B O 1
ATOM 2288 N N . SER B 1 110 ? -6.664 4.113 0.555 1 96.19 110 SER B N 1
ATOM 2289 C CA . SER B 1 110 ? -6.121 2.904 1.169 1 96.19 110 SER B CA 1
ATOM 2290 C C . SER B 1 110 ? -4.75 3.164 1.784 1 96.19 110 SER B C 1
ATOM 2292 O O . SER B 1 110 ? -4.473 2.719 2.898 1 96.19 110 SER B O 1
ATOM 2294 N N . TYR B 1 111 ? -3.924 3.879 1.045 1 96 111 TYR B N 1
ATOM 2295 C CA . TYR B 1 111 ? -2.619 4.223 1.6 1 96 111 TYR B CA 1
ATOM 2296 C C . TYR B 1 111 ? -2.77 5.02 2.891 1 96 111 TYR B C 1
ATOM 2298 O O . TYR B 1 111 ? -2.049 4.781 3.861 1 96 111 TYR B O 1
ATOM 2306 N N . GLU B 1 112 ? -3.707 5.93 2.904 1 95.88 112 GLU B N 1
ATOM 2307 C CA . GLU B 1 112 ? -3.971 6.727 4.098 1 95.88 112 GLU B CA 1
ATOM 2308 C C . GLU B 1 112 ? -4.484 5.855 5.242 1 95.88 112 GLU B C 1
ATOM 2310 O O . GLU B 1 112 ? -4.078 6.031 6.395 1 95.88 112 GLU B O 1
ATOM 2315 N N . LEU B 1 113 ? -5.328 4.945 4.902 1 96 113 LEU B N 1
ATOM 2316 C CA . LEU B 1 113 ? -5.832 4.016 5.91 1 96 113 LEU B CA 1
ATOM 2317 C C . LEU B 1 113 ? -4.699 3.188 6.504 1 96 113 LEU B C 1
ATOM 2319 O O . LEU B 1 113 ? -4.598 3.047 7.723 1 96 113 LEU B O 1
ATOM 2323 N N . TYR B 1 114 ? -3.787 2.654 5.629 1 95.25 114 TYR B N 1
ATOM 2324 C CA . TYR B 1 114 ? -2.682 1.815 6.078 1 95.25 114 TYR B CA 1
ATOM 2325 C C . TYR B 1 114 ? -1.747 2.592 6.996 1 95.25 114 TYR B C 1
ATOM 2327 O O . TYR B 1 114 ? -1.388 2.113 8.078 1 95.25 114 TYR B O 1
ATOM 2335 N N . ALA B 1 115 ? -1.481 3.801 6.586 1 94.38 115 ALA B N 1
ATOM 2336 C CA . ALA B 1 115 ? -0.618 4.652 7.402 1 94.38 115 ALA B CA 1
ATOM 2337 C C . ALA B 1 115 ? -1.287 5 8.727 1 94.38 115 ALA B C 1
ATOM 2339 O O . ALA B 1 115 ? -0.658 4.926 9.781 1 94.38 115 ALA B O 1
ATOM 2340 N N . PHE B 1 116 ? -2.555 5.316 8.672 1 92.88 116 PHE B N 1
ATOM 2341 C CA . PHE B 1 116 ? -3.318 5.691 9.859 1 92.88 116 PHE B CA 1
ATOM 2342 C C . PHE B 1 116 ? -3.414 4.52 10.828 1 92.88 116 PHE B C 1
ATOM 2344 O O . PHE B 1 116 ? -3.26 4.699 12.039 1 92.88 116 PHE B O 1
ATOM 2351 N N . ALA B 1 117 ? -3.629 3.393 10.297 1 93.06 117 ALA B N 1
ATOM 2352 C CA . ALA B 1 117 ? -3.773 2.191 11.109 1 93.06 117 ALA B CA 1
ATOM 2353 C C . ALA B 1 117 ? -2.455 1.829 11.789 1 93.06 117 ALA B C 1
ATOM 2355 O O . 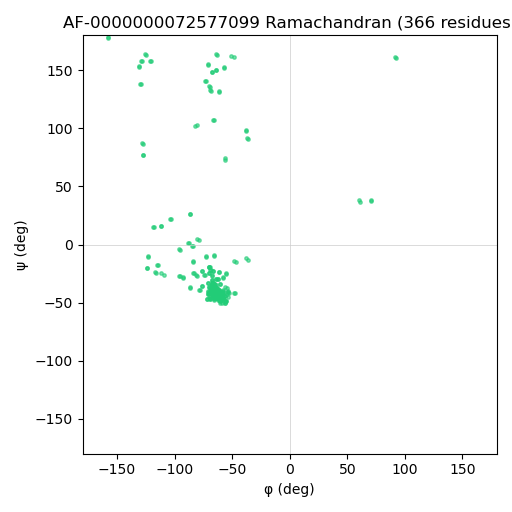ALA B 1 117 ? -2.449 1.284 12.898 1 93.06 117 ALA B O 1
ATOM 2356 N N . THR B 1 118 ? -1.376 2.072 11.141 1 90.88 118 THR B N 1
ATOM 2357 C CA . THR B 1 118 ? -0.066 1.813 11.727 1 90.88 118 THR B CA 1
ATOM 2358 C C . THR B 1 118 ? 0.193 2.75 12.906 1 90.88 118 THR B C 1
ATOM 2360 O O . THR B 1 118 ? 0.76 2.34 13.922 1 90.88 118 THR B O 1
ATOM 2363 N N . ARG B 1 119 ? -0.321 3.959 12.812 1 89 119 ARG B N 1
ATOM 2364 C CA . ARG B 1 119 ? -0.128 4.973 13.844 1 89 119 ARG B CA 1
ATOM 2365 C C . ARG B 1 119 ? -1.134 4.801 14.977 1 89 119 ARG B C 1
ATOM 2367 O O . ARG B 1 119 ? -0.909 5.277 16.094 1 89 119 ARG B O 1
ATOM 2374 N N . HIS B 1 120 ? -2.275 4.172 14.625 1 89.5 120 HIS B N 1
ATOM 2375 C CA . HIS B 1 120 ? -3.377 3.979 15.562 1 89.5 120 HIS B CA 1
ATOM 2376 C C . HIS B 1 120 ? -3.801 2.514 15.617 1 89.5 120 HIS B C 1
ATOM 2378 O O . HIS B 1 120 ? -4.797 2.127 15 1 89.5 120 HIS B O 1
ATOM 2384 N N . PRO B 1 121 ? -3.18 1.764 16.406 1 86.06 121 PRO B N 1
ATOM 2385 C CA . PRO B 1 121 ? -3.381 0.312 16.391 1 86.06 121 PRO B CA 1
ATOM 2386 C C . PRO B 1 121 ? -4.844 -0.08 16.578 1 86.06 121 PRO B C 1
ATOM 2388 O O . PRO B 1 121 ? -5.273 -1.133 16.109 1 86.06 121 PRO B O 1
ATOM 2391 N N . GLU B 1 122 ? -5.598 0.765 17.188 1 86.38 122 GLU B N 1
ATOM 2392 C CA . GLU B 1 122 ? -7.004 0.473 17.438 1 86.38 122 GLU B CA 1
ATOM 2393 C C . GLU B 1 122 ? -7.809 0.47 16.141 1 86.38 122 GLU B C 1
ATOM 2395 O O . GLU B 1 122 ? -8.883 -0.131 16.078 1 86.38 122 GLU B O 1
ATOM 2400 N N . VAL B 1 123 ? -7.23 1.101 15.133 1 91.19 123 VAL B N 1
ATOM 2401 C CA . VAL B 1 123 ? -7.949 1.206 13.867 1 91.19 123 VAL B CA 1
ATOM 2402 C C . VAL B 1 123 ? -7.496 0.093 12.922 1 91.19 123 VAL B C 1
ATOM 2404 O O . VAL B 1 123 ? -8.039 -0.057 11.828 1 91.19 123 VAL B O 1
ATOM 2407 N N . ARG B 1 124 ? -6.539 -0.705 13.297 1 93.5 124 ARG B N 1
ATOM 2408 C CA . ARG B 1 124 ? -6.059 -1.815 12.484 1 93.5 124 ARG B CA 1
ATOM 2409 C C . ARG B 1 124 ? -7.168 -2.828 12.227 1 93.5 124 ARG B C 1
ATOM 2411 O O . ARG B 1 124 ? -7.113 -3.582 11.25 1 93.5 124 ARG B O 1
ATOM 2418 N N . ALA B 1 125 ? -8.117 -2.783 13.125 1 94.69 125 ALA B N 1
ATOM 2419 C CA . ALA B 1 125 ? -9.242 -3.703 12.992 1 94.69 125 ALA B CA 1
ATOM 2420 C C . ALA B 1 125 ? -10.016 -3.449 11.703 1 94.69 125 ALA B C 1
ATOM 2422 O O . ALA B 1 125 ? -10.578 -4.379 11.117 1 94.69 125 ALA B O 1
ATOM 2423 N N . VAL B 1 126 ? -10.008 -2.184 11.234 1 96.38 126 VAL B N 1
ATOM 2424 C CA . VAL B 1 126 ? -10.68 -1.853 9.984 1 96.38 126 VAL B CA 1
ATOM 2425 C C . VAL B 1 126 ? -9.977 -2.557 8.82 1 96.38 126 VAL B C 1
ATOM 2427 O O . VAL B 1 126 ? -10.633 -3.188 7.984 1 96.38 126 VAL B O 1
ATOM 2430 N N . MET B 1 127 ? -8.672 -2.482 8.797 1 95.12 127 MET B N 1
ATOM 2431 C CA . MET B 1 127 ? -7.895 -3.131 7.746 1 95.12 127 MET B CA 1
ATOM 2432 C C . MET B 1 127 ? -8.062 -4.645 7.801 1 95.12 127 MET B C 1
ATOM 2434 O O . MET B 1 127 ? -8.242 -5.293 6.766 1 95.12 127 MET B O 1
ATOM 2438 N N . ARG B 1 128 ? -8.109 -5.188 8.984 1 95.75 128 ARG B N 1
ATOM 2439 C CA . ARG B 1 128 ? -8.25 -6.629 9.156 1 95.75 128 ARG B CA 1
ATOM 2440 C C . ARG B 1 128 ? -9.617 -7.105 8.688 1 95.75 128 ARG B C 1
ATOM 2442 O O . ARG B 1 128 ? -9.727 -8.141 8.023 1 95.75 128 ARG B O 1
ATOM 2449 N N . SER B 1 129 ? -10.562 -6.344 9.07 1 95.56 129 SER B N 1
ATOM 2450 C CA . SER B 1 129 ? -11.914 -6.699 8.656 1 95.56 129 SER B CA 1
ATOM 2451 C C . SER B 1 129 ? -12.055 -6.652 7.137 1 95.56 129 SER B C 1
ATOM 2453 O O . SER B 1 129 ? -12.711 -7.512 6.543 1 95.56 129 SER B O 1
ATOM 2455 N N . TRP B 1 130 ? -11.461 -5.648 6.543 1 96.06 130 TRP B N 1
ATOM 2456 C CA . TRP B 1 130 ? -11.469 -5.516 5.09 1 96.06 130 TRP B CA 1
ATOM 2457 C C . TRP B 1 130 ? -10.805 -6.719 4.43 1 96.06 130 TRP B C 1
ATOM 2459 O O . TRP B 1 130 ? -11.367 -7.332 3.521 1 96.06 130 TRP B O 1
ATOM 2469 N N . MET B 1 131 ? -9.648 -7.082 4.91 1 95.12 131 MET B N 1
ATOM 2470 C CA . MET B 1 131 ? -8.906 -8.227 4.391 1 95.12 131 MET B CA 1
ATOM 2471 C C . MET B 1 131 ? -9.703 -9.516 4.543 1 95.12 131 MET B C 1
ATOM 2473 O O . MET B 1 131 ? -9.758 -10.328 3.623 1 95.12 131 MET B O 1
ATOM 2477 N N . ARG B 1 132 ? -10.352 -9.695 5.684 1 95.44 132 ARG B N 1
ATOM 2478 C CA . ARG B 1 132 ? -11.156 -10.891 5.945 1 95.44 132 ARG B CA 1
ATOM 2479 C C . ARG B 1 132 ? -12.328 -10.977 4.98 1 95.44 132 ARG B C 1
ATOM 2481 O O . ARG B 1 132 ? -12.648 -12.055 4.473 1 95.44 132 ARG B O 1
ATOM 2488 N N . ALA B 1 133 ? -12.945 -9.867 4.781 1 96.69 133 ALA B N 1
ATOM 2489 C CA . ALA B 1 133 ? -14.07 -9.852 3.848 1 96.69 133 ALA B CA 1
ATOM 2490 C C . ALA B 1 133 ? -13.625 -10.266 2.447 1 96.69 133 ALA B C 1
ATOM 2492 O O . ALA B 1 133 ? -14.297 -11.062 1.787 1 96.69 133 ALA B O 1
ATOM 2493 N N . SER B 1 134 ? -12.484 -9.727 1.985 1 95.5 134 SER B N 1
ATOM 2494 C CA . SER B 1 134 ? -11.953 -10.062 0.668 1 95.5 134 SER B CA 1
ATOM 2495 C C . SER B 1 134 ? -11.602 -11.539 0.575 1 95.5 134 SER B C 1
ATOM 2497 O O . SER B 1 134 ? -11.992 -12.219 -0.379 1 95.5 134 SER B O 1
ATOM 2499 N N . ARG B 1 135 ? -10.984 -12.062 1.609 1 96.44 135 ARG B N 1
ATOM 2500 C CA . ARG B 1 135 ? -10.57 -13.461 1.619 1 96.44 135 ARG B CA 1
ATOM 2501 C C . ARG B 1 135 ? -11.773 -14.391 1.707 1 96.44 135 ARG B C 1
ATOM 2503 O O . ARG B 1 135 ? -11.773 -15.477 1.113 1 96.44 135 ARG B O 1
ATOM 2510 N N . SER B 1 136 ? -12.75 -13.953 2.455 1 97.31 136 SER B N 1
ATOM 2511 C CA . SER B 1 136 ? -13.969 -14.742 2.539 1 97.31 136 SER B CA 1
ATOM 2512 C C . SER B 1 136 ? -14.648 -14.859 1.178 1 97.31 136 SER B C 1
ATOM 2514 O O . SER B 1 136 ? -15.148 -15.93 0.818 1 97.31 136 SER B O 1
ATOM 2516 N N . SER B 1 137 ? -14.656 -13.781 0.445 1 97.62 137 SER B N 1
ATOM 2517 C CA . SER B 1 137 ? -15.227 -13.812 -0.898 1 97.62 137 SER B CA 1
ATOM 2518 C C . SER B 1 137 ? -14.438 -14.758 -1.806 1 97.62 137 SER B C 1
ATOM 2520 O O . SER B 1 137 ? -15.031 -15.547 -2.543 1 97.62 137 SER B O 1
ATOM 2522 N N . LEU B 1 138 ? -13.117 -14.727 -1.777 1 98.19 138 LEU B N 1
ATOM 2523 C CA . LEU B 1 138 ? -12.258 -15.586 -2.586 1 98.19 138 LEU B CA 1
ATOM 2524 C C . LEU B 1 138 ? -12.406 -17.047 -2.166 1 98.19 138 LEU B C 1
ATOM 2526 O O . LEU B 1 138 ? -12.406 -17.938 -3.012 1 98.19 138 LEU B O 1
ATOM 2530 N N . ALA B 1 139 ? -12.633 -17.281 -0.85 1 97.25 139 ALA B N 1
ATOM 2531 C CA . ALA B 1 139 ? -12.672 -18.625 -0.273 1 97.25 139 ALA B CA 1
ATOM 2532 C C . ALA B 1 139 ? -13.953 -19.359 -0.674 1 97.25 139 ALA B C 1
ATOM 2534 O O . ALA B 1 139 ? -14.07 -20.578 -0.479 1 97.25 139 ALA B O 1
ATOM 2535 N N . ARG B 1 140 ? -14.875 -18.703 -1.238 1 96.62 140 ARG B N 1
ATOM 2536 C CA . ARG B 1 140 ? -16.062 -19.344 -1.798 1 96.62 140 ARG B CA 1
ATOM 2537 C C . ARG B 1 140 ? -15.703 -20.219 -2.996 1 96.62 140 ARG B C 1
ATOM 2539 O O . ARG B 1 140 ? -16.422 -21.156 -3.332 1 96.62 140 ARG B O 1
ATOM 2546 N N . HIS B 1 141 ? -14.57 -19.922 -3.609 1 97.88 141 HIS B N 1
ATOM 2547 C CA . HIS B 1 141 ? -14.227 -20.594 -4.855 1 97.88 141 HIS B CA 1
ATOM 2548 C C . HIS B 1 141 ? -12.867 -21.281 -4.754 1 97.88 141 HIS B C 1
ATOM 2550 O O . HIS B 1 141 ? -12.547 -22.172 -5.555 1 97.88 141 HIS B O 1
ATOM 2556 N N . PHE B 1 142 ? -12.07 -20.859 -3.811 1 97.81 142 PHE B N 1
ATOM 2557 C CA . PHE B 1 142 ? -10.688 -21.328 -3.744 1 97.81 142 PHE B CA 1
ATOM 2558 C C . PHE B 1 142 ? -10.344 -21.797 -2.332 1 97.81 142 PHE B C 1
ATOM 2560 O O . PHE B 1 142 ? -10.945 -21.328 -1.358 1 97.81 142 PHE B O 1
ATOM 2567 N N . ASP B 1 143 ? -9.367 -22.734 -2.207 1 97.06 143 ASP B N 1
ATOM 2568 C CA . ASP B 1 143 ? -8.906 -23.141 -0.881 1 97.06 143 ASP B CA 1
ATOM 2569 C C . ASP B 1 143 ? -8.25 -21.969 -0.157 1 97.06 143 ASP B C 1
ATOM 2571 O O . ASP B 1 143 ? -7.855 -20.984 -0.789 1 97.06 143 ASP B O 1
ATOM 2575 N N . PRO B 1 144 ? -8.023 -21.938 1.138 1 96.38 144 PRO B N 1
ATOM 2576 C CA . PRO B 1 144 ? -7.602 -20.797 1.946 1 96.38 144 PRO B CA 1
ATOM 2577 C C . PRO B 1 144 ? -6.254 -20.234 1.506 1 96.38 144 PRO B C 1
ATOM 2579 O O . PRO B 1 144 ? -6.086 -19 1.435 1 96.38 144 PRO B O 1
ATOM 2582 N N . LEU B 1 145 ? -5.309 -21.047 1.171 1 97.12 145 LEU B N 1
ATOM 2583 C CA . LEU B 1 145 ? -4.004 -20.547 0.764 1 97.12 145 LEU B CA 1
ATOM 2584 C C . LEU B 1 145 ? -4.09 -19.859 -0.595 1 97.12 145 LEU B C 1
ATOM 2586 O O . LEU B 1 145 ? -3.488 -18.797 -0.799 1 97.12 145 LEU B O 1
ATOM 2590 N N . THR B 1 146 ? -4.844 -20.484 -1.484 1 97.69 146 THR B N 1
ATOM 2591 C CA . THR B 1 146 ? -5.047 -19.859 -2.785 1 97.69 146 THR B CA 1
ATOM 2592 C C . THR B 1 146 ? -5.754 -18.516 -2.633 1 97.69 146 THR B C 1
ATOM 2594 O O . THR B 1 146 ? -5.395 -17.547 -3.297 1 97.69 146 THR B O 1
ATOM 2597 N N . ALA B 1 147 ? -6.727 -18.453 -1.756 1 97.75 147 ALA B N 1
ATOM 2598 C CA . ALA B 1 147 ? -7.438 -17.188 -1.496 1 97.75 147 ALA B CA 1
ATOM 2599 C C . ALA B 1 147 ? -6.48 -16.125 -0.987 1 97.75 147 ALA B C 1
ATOM 2601 O O . ALA B 1 147 ? -6.531 -14.977 -1.437 1 97.75 147 ALA B O 1
ATOM 2602 N N . ARG B 1 148 ? -5.59 -16.469 -0.087 1 97.44 148 ARG B N 1
ATOM 2603 C CA . ARG B 1 148 ? -4.605 -15.531 0.441 1 97.44 148 ARG B CA 1
ATOM 2604 C C . ARG B 1 148 ? -3.658 -15.055 -0.656 1 97.44 148 ARG B C 1
ATOM 2606 O O . ARG B 1 148 ? -3.342 -13.867 -0.74 1 97.44 148 ARG B O 1
ATOM 2613 N N . ALA B 1 149 ? -3.219 -15.977 -1.459 1 98.25 149 ALA B N 1
ATOM 2614 C CA . ALA B 1 149 ? -2.281 -15.664 -2.531 1 98.25 149 ALA B CA 1
ATOM 2615 C C . ALA B 1 149 ? -2.92 -14.734 -3.561 1 98.25 149 ALA B C 1
ATOM 2617 O O . ALA B 1 149 ? -2.297 -13.766 -4.008 1 98.25 149 ALA B O 1
ATOM 2618 N N . LEU B 1 150 ? -4.168 -15.039 -3.912 1 98.5 150 LEU B N 1
ATOM 2619 C CA . LEU B 1 150 ? -4.875 -14.203 -4.879 1 98.5 150 LEU B CA 1
ATOM 2620 C C . LEU B 1 150 ? -5.133 -12.812 -4.312 1 98.5 150 LEU B C 1
ATOM 2622 O O . LEU B 1 150 ? -5.012 -11.812 -5.027 1 98.5 150 LEU B O 1
ATOM 2626 N N . ASP B 1 151 ? -5.492 -12.727 -3.045 1 97.81 151 ASP B N 1
ATOM 2627 C CA . ASP B 1 151 ? -5.676 -11.43 -2.398 1 97.81 151 ASP B CA 1
ATOM 2628 C C . ASP B 1 151 ? -4.391 -10.602 -2.449 1 97.81 151 ASP B C 1
ATOM 2630 O O . ASP B 1 151 ? -4.426 -9.406 -2.754 1 97.81 151 ASP B O 1
ATOM 2634 N N . ALA B 1 152 ? -3.285 -11.25 -2.154 1 97.75 152 ALA B N 1
ATOM 2635 C CA . ALA B 1 152 ? -1.984 -10.586 -2.219 1 97.75 152 ALA B CA 1
ATOM 2636 C C . ALA B 1 152 ? -1.678 -10.117 -3.639 1 97.75 152 ALA B C 1
ATOM 2638 O O . ALA B 1 152 ? -1.186 -9.008 -3.84 1 97.75 152 ALA B O 1
ATOM 2639 N N . LEU B 1 153 ? -1.956 -10.945 -4.641 1 98.06 153 LEU B N 1
ATOM 2640 C CA . LEU B 1 153 ? -1.723 -10.594 -6.039 1 98.06 153 LEU B CA 1
ATOM 2641 C C . LEU B 1 153 ? -2.578 -9.398 -6.449 1 98.06 153 LEU B C 1
ATOM 2643 O O . LEU B 1 153 ? -2.1 -8.492 -7.137 1 98.06 153 LEU B O 1
ATOM 2647 N N . ILE B 1 154 ? -3.83 -9.453 -6.039 1 97.5 154 ILE B N 1
ATOM 2648 C CA . ILE B 1 154 ? -4.734 -8.352 -6.34 1 97.5 154 ILE B CA 1
ATOM 2649 C C . ILE B 1 154 ? -4.152 -7.047 -5.805 1 97.5 154 ILE B C 1
ATOM 2651 O O . ILE B 1 154 ? -4.066 -6.055 -6.527 1 97.5 154 ILE B O 1
ATOM 2655 N N . GLU B 1 155 ? -3.725 -7.094 -4.535 1 96.81 155 GLU B N 1
ATOM 2656 C CA . GLU B 1 155 ? -3.123 -5.922 -3.902 1 96.81 155 GLU B CA 1
ATOM 2657 C C . GLU B 1 155 ? -1.889 -5.453 -4.668 1 96.81 155 GLU B C 1
ATOM 2659 O O . GLU B 1 155 ? -1.788 -4.281 -5.039 1 96.81 155 GLU B O 1
ATOM 2664 N N . GLY B 1 156 ? -0.993 -6.352 -4.945 1 96.94 156 GLY B N 1
ATOM 2665 C CA . GLY B 1 156 ? 0.266 -6.004 -5.59 1 96.94 156 GLY B CA 1
ATOM 2666 C C . GLY B 1 156 ? 0.094 -5.504 -7.008 1 96.94 156 GLY B C 1
ATOM 2667 O O . GLY B 1 156 ? 0.653 -4.469 -7.379 1 96.94 156 GLY B O 1
ATOM 2668 N N . PHE B 1 157 ? -0.691 -6.207 -7.84 1 97.44 157 PHE B N 1
ATOM 2669 C CA . PHE B 1 157 ? -0.88 -5.809 -9.227 1 97.44 157 PHE B CA 1
ATOM 2670 C C . PHE B 1 157 ? -1.593 -4.465 -9.312 1 97.44 157 PHE B C 1
ATOM 2672 O O . PHE B 1 157 ? -1.267 -3.639 -10.164 1 97.44 157 PHE B O 1
ATOM 2679 N N . SER B 1 158 ? -2.594 -4.246 -8.461 1 96.25 158 SER B N 1
ATOM 2680 C CA . SER B 1 158 ? -3.332 -2.988 -8.516 1 96.25 158 SER B CA 1
ATOM 2681 C C . SER B 1 158 ? -2.432 -1.803 -8.188 1 96.25 158 SER B C 1
ATOM 2683 O O . SER B 1 158 ? -2.457 -0.786 -8.883 1 96.25 158 SER B O 1
ATOM 2685 N N . ILE B 1 159 ? -1.616 -1.963 -7.156 1 95.25 159 ILE B N 1
ATOM 2686 C CA . ILE B 1 159 ? -0.697 -0.902 -6.758 1 95.25 159 ILE B CA 1
ATOM 2687 C C . ILE B 1 159 ? 0.334 -0.673 -7.859 1 95.25 159 ILE B C 1
ATOM 2689 O O . ILE B 1 159 ? 0.556 0.464 -8.281 1 95.25 159 ILE B O 1
ATOM 2693 N N . HIS B 1 160 ? 0.925 -1.696 -8.422 1 95.62 160 HIS B N 1
ATOM 2694 C CA . HIS B 1 160 ? 1.972 -1.574 -9.438 1 95.62 160 HIS B CA 1
ATOM 2695 C C . HIS B 1 160 ? 1.419 -0.999 -10.734 1 95.62 160 HIS B C 1
ATOM 2697 O O . HIS B 1 160 ? 2.025 -0.105 -11.328 1 95.62 160 HIS B O 1
ATOM 2703 N N . ASN B 1 161 ? 0.248 -1.479 -11.133 1 94.94 161 ASN B N 1
ATOM 2704 C CA . ASN B 1 161 ? -0.337 -1.034 -12.391 1 94.94 161 ASN B CA 1
ATOM 2705 C C . ASN B 1 161 ? -0.744 0.435 -12.328 1 94.94 161 ASN B C 1
ATOM 2707 O O . ASN B 1 161 ? -0.76 1.121 -13.352 1 94.94 161 ASN B O 1
ATOM 2711 N N . SER B 1 162 ? -1.033 0.925 -11.18 1 91.38 162 SER B N 1
ATOM 2712 C CA . SER B 1 162 ? -1.468 2.311 -11.031 1 91.38 162 SER B CA 1
ATOM 2713 C C . SER B 1 162 ? -0.319 3.279 -11.289 1 91.38 162 SER B C 1
ATOM 2715 O O . SER B 1 162 ? -0.546 4.453 -11.594 1 91.38 162 SER B O 1
ATOM 2717 N N . VAL B 1 163 ? 0.921 2.812 -11.211 1 91 163 VAL B N 1
ATOM 2718 C CA . VAL B 1 163 ? 2.061 3.717 -11.312 1 91 163 VAL B CA 1
ATOM 2719 C C . VAL B 1 163 ? 2.883 3.379 -12.555 1 91 163 VAL B C 1
ATOM 2721 O O . VAL B 1 163 ? 3.66 4.207 -13.039 1 91 163 VAL B O 1
ATOM 2724 N N . ASP B 1 164 ? 2.752 2.15 -12.969 1 93 164 ASP B N 1
ATOM 2725 C CA . ASP B 1 164 ? 3.559 1.652 -14.078 1 93 164 ASP B CA 1
ATOM 2726 C C . ASP B 1 164 ? 3.148 2.311 -15.391 1 93 164 ASP B C 1
ATOM 2728 O O . ASP B 1 164 ? 1.958 2.418 -15.695 1 93 164 ASP B O 1
ATOM 2732 N N . LEU B 1 165 ? 4.102 2.777 -16.172 1 91.94 165 LEU B N 1
ATOM 2733 C CA . LEU B 1 165 ? 3.842 3.346 -17.484 1 91.94 165 LEU B CA 1
ATOM 2734 C C . LEU B 1 165 ? 3.387 2.268 -18.469 1 91.94 165 LEU B C 1
ATOM 2736 O O . LEU B 1 165 ? 2.789 2.572 -19.5 1 91.94 165 LEU B O 1
ATOM 2740 N N . SER B 1 166 ? 3.715 0.996 -18.172 1 94.25 166 SER B N 1
ATOM 2741 C CA . SER B 1 166 ? 3.287 -0.171 -18.938 1 94.25 166 SER B CA 1
ATOM 2742 C C . SER B 1 166 ? 2.643 -1.219 -18.031 1 94.25 166 SER B C 1
ATOM 2744 O O . SER B 1 166 ? 3.271 -2.223 -17.703 1 94.25 166 SER B O 1
ATOM 2746 N N . PRO B 1 167 ? 1.429 -0.997 -17.641 1 94.69 167 PRO B N 1
ATOM 2747 C CA . PRO B 1 167 ? 0.758 -1.936 -16.734 1 94.69 167 PRO B CA 1
ATOM 2748 C C . PRO B 1 167 ? 0.701 -3.355 -17.297 1 94.69 167 PRO B C 1
ATOM 2750 O O . PRO B 1 167 ? 0.738 -3.543 -18.516 1 94.69 167 PRO B O 1
ATOM 2753 N N . THR B 1 168 ? 0.658 -4.309 -16.422 1 96.94 168 THR B N 1
ATOM 2754 C CA . THR B 1 168 ? 0.566 -5.703 -16.844 1 96.94 168 THR B CA 1
ATOM 2755 C C . THR B 1 168 ? -0.716 -5.949 -17.625 1 96.94 168 THR B C 1
ATOM 2757 O O . THR B 1 168 ? -1.804 -5.57 -17.188 1 96.94 168 THR B O 1
ATOM 2760 N N . ALA B 1 169 ? -0.573 -6.609 -18.766 1 97.31 169 ALA B N 1
ATOM 2761 C CA . ALA B 1 169 ? -1.718 -6.875 -19.641 1 97.31 169 ALA B CA 1
ATOM 2762 C C . ALA B 1 169 ? -2.689 -7.852 -18.984 1 97.31 169 ALA B C 1
ATOM 2764 O O . ALA B 1 169 ? -2.277 -8.727 -18.219 1 97.31 169 ALA B O 1
ATOM 2765 N N . ARG B 1 170 ? -3.992 -7.641 -19.344 1 97.44 170 ARG B N 1
ATOM 2766 C CA . ARG B 1 170 ? -5.051 -8.477 -18.781 1 97.44 170 ARG B CA 1
ATOM 2767 C C . ARG B 1 170 ? -4.754 -9.953 -18.984 1 97.44 170 ARG B C 1
ATOM 2769 O O . ARG B 1 170 ? -4.926 -10.766 -18.078 1 97.44 170 ARG B O 1
ATOM 2776 N N . GLU B 1 171 ? -4.246 -10.336 -20.141 1 97.81 171 GLU B N 1
ATOM 2777 C CA . GLU B 1 171 ? -3.945 -11.727 -20.453 1 97.81 171 GLU B CA 1
ATOM 2778 C C . GLU B 1 171 ? -2.799 -12.25 -19.594 1 97.81 171 GLU B C 1
ATOM 2780 O O . GLU B 1 171 ? -2.77 -13.422 -19.234 1 97.81 171 GLU B O 1
ATOM 2785 N N . ASP B 1 172 ? -1.862 -11.398 -19.297 1 97.94 172 ASP B N 1
ATOM 2786 C CA . ASP B 1 172 ? -0.737 -11.773 -18.438 1 97.94 172 ASP B CA 1
ATOM 2787 C C . ASP B 1 172 ? -1.18 -11.945 -16.984 1 97.94 172 ASP B C 1
ATOM 2789 O O . ASP B 1 172 ? -0.75 -12.883 -16.312 1 97.94 172 ASP B O 1
ATOM 2793 N N . VAL B 1 173 ? -2.051 -11.016 -16.484 1 98.19 173 VAL B N 1
ATOM 2794 C CA . VAL B 1 173 ? -2.619 -11.172 -15.148 1 98.19 173 VAL B CA 1
ATOM 2795 C C . VAL B 1 173 ? -3.363 -12.5 -15.055 1 98.19 173 VAL B C 1
ATOM 2797 O O . VAL B 1 173 ? -3.211 -13.234 -14.078 1 98.19 173 VAL B O 1
ATOM 2800 N N . ALA B 1 174 ? -4.102 -12.805 -16.109 1 98.12 174 ALA B N 1
ATOM 2801 C CA . ALA B 1 174 ? -4.863 -14.047 -16.141 1 98.12 174 ALA B CA 1
ATOM 2802 C C . ALA B 1 174 ? -3.938 -15.258 -16.047 1 98.12 174 ALA B C 1
ATOM 2804 O O . ALA B 1 174 ? -4.242 -16.234 -15.352 1 98.12 174 ALA B O 1
ATOM 2805 N N . ALA B 1 175 ? -2.84 -15.219 -16.75 1 97.62 175 ALA B N 1
ATOM 2806 C CA . ALA B 1 175 ? -1.884 -16.328 -16.734 1 97.62 175 ALA B CA 1
ATOM 2807 C C . ALA B 1 175 ? -1.318 -16.547 -15.328 1 97.62 175 ALA B C 1
ATOM 2809 O O . ALA B 1 175 ? -1.151 -17.688 -14.891 1 97.62 175 ALA B O 1
ATOM 2810 N N . VAL B 1 176 ? -1.028 -15.484 -14.633 1 98.06 176 VAL B N 1
ATOM 2811 C CA . VAL B 1 176 ? -0.474 -15.57 -13.289 1 98.06 176 VAL B CA 1
ATOM 2812 C C . VAL B 1 176 ? -1.531 -16.109 -12.328 1 98.06 176 VAL B C 1
ATOM 2814 O O . VAL B 1 176 ? -1.24 -16.969 -11.492 1 98.06 176 VAL B O 1
ATOM 2817 N N . VAL B 1 177 ? -2.756 -15.555 -12.438 1 98.25 177 VAL B N 1
ATOM 2818 C CA . VAL B 1 177 ? -3.861 -16.016 -11.602 1 98.25 177 VAL B CA 1
ATOM 2819 C C . VAL B 1 177 ? -4.055 -17.516 -11.789 1 98.25 177 VAL B C 1
ATOM 2821 O O . VAL B 1 177 ? -4.168 -18.266 -10.812 1 98.25 177 VAL B O 1
ATOM 2824 N N . SER B 1 178 ? -4.023 -17.984 -13.008 1 97.31 178 SER B N 1
ATOM 2825 C CA . SER B 1 178 ? -4.203 -19.406 -13.297 1 97.31 178 SER B CA 1
ATOM 2826 C C . SER B 1 178 ? -3.096 -20.25 -12.672 1 97.31 178 SER B C 1
ATOM 2828 O O . SER B 1 178 ? -3.352 -21.328 -12.148 1 97.31 178 SER B O 1
ATOM 2830 N N . ALA B 1 179 ? -1.899 -19.766 -12.688 1 96.62 179 ALA B N 1
ATOM 2831 C CA . ALA B 1 179 ? -0.769 -20.484 -12.102 1 96.62 179 ALA B CA 1
ATOM 2832 C C . ALA B 1 179 ? -0.963 -20.672 -10.602 1 96.62 179 ALA B C 1
ATOM 2834 O O . ALA B 1 179 ? -0.67 -21.75 -10.07 1 96.62 179 ALA B O 1
ATOM 2835 N N . VAL B 1 180 ? -1.467 -19.672 -9.961 1 97.44 180 VAL B N 1
ATOM 2836 C CA . VAL B 1 180 ? -1.678 -19.734 -8.516 1 97.44 180 VAL B CA 1
ATOM 2837 C C . VAL B 1 180 ? -2.828 -20.688 -8.203 1 97.44 180 VAL B C 1
ATOM 2839 O O . VAL B 1 180 ? -2.752 -21.469 -7.254 1 97.44 180 VAL B O 1
ATOM 2842 N N . VAL B 1 181 ? -3.871 -20.594 -9.039 1 96.75 181 VAL B N 1
ATOM 2843 C CA . VAL B 1 181 ? -5.051 -21.422 -8.828 1 96.75 181 VAL B CA 1
ATOM 2844 C C . VAL B 1 181 ? -4.699 -22.891 -9.062 1 96.75 181 VAL B C 1
ATOM 2846 O O . VAL B 1 181 ? -5.199 -23.781 -8.367 1 96.75 181 VAL B O 1
ATOM 2849 N N . ASP B 1 182 ? -3.764 -23.203 -9.992 1 92.38 182 ASP B N 1
ATOM 2850 C CA . ASP B 1 182 ? -3.418 -24.562 -10.383 1 92.38 182 ASP B CA 1
ATOM 2851 C C . ASP B 1 182 ? -2.336 -25.141 -9.469 1 92.38 182 ASP B C 1
ATOM 2853 O O . ASP B 1 182 ? -1.85 -26.25 -9.695 1 92.38 182 ASP B O 1
ATOM 2857 N N . ARG B 1 183 ? -1.883 -24.453 -8.516 1 81.88 183 ARG B N 1
ATOM 2858 C CA . ARG B 1 183 ? -0.783 -24.859 -7.648 1 81.88 183 ARG B CA 1
ATOM 2859 C C . ARG B 1 183 ? -0.995 -26.281 -7.141 1 81.88 183 ARG B C 1
ATOM 2861 O O . ARG B 1 183 ? -0.031 -27.031 -6.934 1 81.88 183 ARG B O 1
ATOM 2868 N N . HIS B 1 184 ? -2.221 -26.656 -6.746 1 62.75 184 HIS B N 1
ATOM 2869 C CA . HIS B 1 184 ? -2.486 -28 -6.238 1 62.75 184 HIS B CA 1
ATOM 2870 C C . HIS B 1 184 ? -2.607 -29 -7.375 1 62.75 184 HIS B C 1
ATOM 2872 O O . HIS B 1 184 ? -2.822 -30.188 -7.137 1 62.75 184 HIS B O 1
ATOM 2878 N N . ARG B 1 185 ? -2.379 -28.516 -8.617 1 50.56 185 ARG B N 1
ATOM 2879 C CA . ARG B 1 185 ? -2.523 -29.578 -9.609 1 50.56 185 ARG B CA 1
ATOM 2880 C C . ARG B 1 185 ? -1.162 -30.109 -10.047 1 50.56 185 ARG B C 1
ATOM 2882 O O . ARG B 1 185 ? -0.172 -29.375 -10.039 1 50.56 185 ARG B O 1
#

Nearest PDB structures (foldseek):
  2dg8-assembly1_D  TM=9.106E-01  e=3.446E-13  Streptomyces coelicolor A3(2)
  7acl-assembly1_B  TM=9.587E-01  e=3.446E-12  Escherichia coli
  3hta-assembly1_B  TM=7.583E-01  e=1.140E-07  Streptomyces lividans
  3hth-assembly2_C-2  TM=7.303E-01  e=1.089E-07  Streptomyces lividans
  3hta-assembly2_C  TM=7.439E-01  e=3.444E-07  Streptomyces lividans

pLDDT: mean 92.3, std 10.91, range [35.97, 98.5]

InterPro domains:
  IPR001647 DNA-binding HTH domain, TetR-type [PF00440] (17-60)
  IPR001647 DNA-binding HTH domain, TetR-type [PR00455] (17-30)
  IPR001647 DNA-binding HTH domain, TetR-type [PR00455] (38-61)
  IPR001647 DNA-binding HTH domain, TetR-type [PS50977] (11-71)
  IPR009057 Homedomain-like superfamily [SSF46689] (4-84)
  IPR036271 Tetracyclin repressor-like, C-terminal domain superfamily [SSF48498] (101-184)
  IPR041583 Tetracyclin repressor-like, C-terminal, group 31 [PF17940] (84-183)
  IPR050109 HTH-type, TetR-like transcriptional regulator [PTHR30055] (1-176)

Secondary structure (DSSP, 8-state):
-------TT-TTHHHHHHHHHHHHHHHH-STT--HHHHHHHHTS-HHHHHHH-SSHHHHHHHHHHHHHHHHHHHHHHHHHH--SHHHHHHHHHHHHHTTSS-SHHHHHHHHHHHHHHHH-GGGHHHHHHHHHHHHHHHHTTS-HHHHHHHHHHHHHHHHHHHH-SSPPPHHHHHHHHHHHHGGG-/-------TT-TTHHHHHHHHHHHHHHHH-STT--HHHHHHHHTS-HHHHHHH-SSHHHHHHHHHHHHHHHHHHHHHHHHHH--SHHHHHHHHHHHHHTTSS-SHHHHHHHHHHHHHHHH-GGGHHHHHHHHHHHHHHHHTTS-HHHHHHHHHHHHHHHHHHHH-SSPPPHHHHHHHHHHHHGGG-

Foldseek 3Di:
DPQPPPDPPNPCLLVLLLVLLLVCCLVPNLPPDDLVSSCVSSRHDSVVCVVVAVDSVRSPLVSLLVLLVQLLVLLLVQLVPDDALLSNLVSLLCLQPVPSQLDPSNVSSVVRQVVVCVVPVVSVVSVVVSLVSQLVSSVVNAPNVLSVVSSVLSVVLSVCQSPDPDRDDSVRSSVVNVCSRVVVD/DPQPPPDPPNPCLLVLLLVLLLVCCLVPNLPPDDLVSSCVSSRHDSVVCVVVAVDSVRSPLVSLLVLLVQLLVLLLVQLVVDDALLSNLVSLLCLQPVPSQLDPSNVSSVVRQVVVCVVPVVSVVSVVVSLVSQLVSSVVRAPNVLSVVSSVLSVVLSVCQSPDPDRDDSVRSSVVNVCSRVVVD

Solvent-accessible surface area (backbone atoms only — not comparable to full-atom values): 19671 Å² total; per-residue (Å²): 129,87,63,58,81,67,55,99,75,46,90,56,49,70,57,42,40,33,52,22,38,50,52,47,28,65,75,58,33,71,78,72,64,45,69,63,59,27,20,61,66,44,56,48,61,60,68,57,51,62,72,77,30,91,44,68,66,56,43,50,47,51,26,50,41,51,51,40,49,54,46,40,50,56,57,36,50,47,40,68,68,33,88,44,68,68,44,35,53,49,30,53,40,40,43,40,70,65,34,71,52,43,34,73,64,52,44,39,46,45,26,46,47,54,36,48,20,71,77,34,67,85,44,36,55,50,57,45,51,38,53,47,52,50,36,53,43,41,41,74,76,33,60,68,66,47,17,52,51,50,52,13,33,42,50,15,46,22,58,49,38,69,65,41,95,73,47,80,50,68,70,55,50,42,53,50,52,48,19,45,70,44,51,90,103,131,87,64,60,79,68,54,98,76,46,88,56,48,71,58,42,40,32,52,21,38,50,52,47,29,65,73,59,35,70,78,72,62,46,68,62,59,27,21,62,68,43,56,48,62,60,67,58,50,60,71,76,27,92,44,68,67,56,44,49,47,52,27,49,42,50,51,38,50,53,47,41,48,58,57,34,51,47,40,68,69,32,86,44,69,69,43,35,52,50,29,53,39,40,42,40,72,65,33,71,54,42,34,72,65,52,45,38,47,45,26,47,47,55,36,49,20,71,76,33,67,84,43,36,56,49,58,44,51,38,52,48,51,50,36,52,42,40,41,74,78,33,60,68,67,46,16,51,51,50,52,14,33,42,50,14,45,22,57,49,38,69,65,42,94,72,47,80,48,68,70,57,51,42,52,49,51,49,20,44,70,44,51,90,104